Protein AF-A0A0A6P0J0-F1 (afdb_monomer)

Organism: NCBI:txid1003181

Foldseek 3Di:
DFDDPVNVVVCCVPAVVVLVVVLVVLVVVLVVVLVVVVVVLVVVLVVVVVVVVPDDDDDDPDPPPPPDDDDDDDDPDDDPVRVVVVVVVVVVVVVVVVVLVVVVVVLVVVLVVVVPDPPPPPDPPVSVVVSSVVNSCSSVVVSVVVSCCCVPPVSVVSCCVRPVQSVQCSRPVQKDWWFQDADDPVVVVVVVPDPDDFPDKGWGTWIWGDDPPDTDIHTGIFTWDDDPPDIDTPDD

Radius of gyration: 27.04 Å; Cα contacts (8 Å, |Δi|>4): 172; chains: 1; bounding box: 62×40×77 Å

pLDDT: mean 78.57, std 14.89, range [34.97, 96.94]

Structure (mmCIF, N/CA/C/O backbone):
data_AF-A0A0A6P0J0-F1
#
_entry.id   AF-A0A0A6P0J0-F1
#
loop_
_atom_site.group_PDB
_atom_site.id
_atom_site.type_symbol
_atom_site.label_atom_id
_atom_site.label_alt_id
_atom_site.label_comp_id
_atom_site.label_asym_id
_atom_site.label_entity_id
_atom_site.label_seq_id
_atom_site.pdbx_PDB_ins_code
_atom_site.Cartn_x
_atom_site.Cartn_y
_atom_site.Cartn_z
_atom_site.occupancy
_atom_site.B_iso_or_equiv
_atom_site.auth_seq_id
_atom_site.auth_comp_id
_atom_site.auth_asym_id
_atom_site.auth_atom_id
_atom_site.pdbx_PDB_model_num
ATOM 1 N N . MET A 1 1 ? -16.452 10.660 28.343 1.00 54.84 1 MET A N 1
ATOM 2 C CA . MET A 1 1 ? -16.477 12.139 28.442 1.00 54.84 1 MET A CA 1
ATOM 3 C C . MET A 1 1 ? -15.946 12.655 27.116 1.00 54.84 1 MET A C 1
ATOM 5 O O . MET A 1 1 ? -14.943 12.121 26.667 1.00 54.84 1 MET A O 1
ATOM 9 N N . MET A 1 2 ? -16.648 13.558 26.428 1.00 64.19 2 MET A N 1
ATOM 10 C CA . MET A 1 2 ? -16.210 14.020 25.103 1.00 64.19 2 MET A CA 1
ATOM 11 C C . MET A 1 2 ? -14.950 14.877 25.278 1.00 64.19 2 MET A C 1
ATOM 13 O O . MET A 1 2 ? -14.969 15.810 26.080 1.00 64.19 2 MET A O 1
ATOM 17 N N . ARG A 1 3 ? -13.854 14.517 24.599 1.00 81.75 3 ARG A N 1
ATOM 18 C CA . ARG A 1 3 ? -12.592 15.269 24.657 1.00 81.75 3 ARG A CA 1
ATOM 19 C C . ARG A 1 3 ? -12.822 16.689 24.133 1.00 81.75 3 ARG A C 1
ATOM 21 O O . ARG A 1 3 ? -13.577 16.882 23.182 1.00 81.75 3 ARG A O 1
ATOM 28 N N . THR A 1 4 ? -12.187 17.672 24.757 1.00 90.12 4 THR A N 1
ATOM 29 C CA . THR A 1 4 ? -12.306 19.086 24.370 1.00 90.12 4 THR A CA 1
ATOM 30 C C . THR A 1 4 ? -11.447 19.410 23.145 1.00 90.12 4 THR A C 1
ATOM 32 O O . THR A 1 4 ? -10.449 18.739 22.872 1.00 90.12 4 THR A O 1
ATOM 35 N N . ASP A 1 5 ? -11.769 20.495 22.437 1.00 89.56 5 ASP A N 1
ATOM 36 C CA . ASP A 1 5 ? -10.993 20.946 21.270 1.00 89.56 5 ASP A CA 1
ATOM 37 C C . ASP A 1 5 ? -9.519 21.219 21.607 1.00 89.56 5 ASP A C 1
ATOM 39 O O . ASP A 1 5 ? -8.624 20.961 20.801 1.00 89.56 5 ASP A O 1
ATOM 43 N N . ASN A 1 6 ? -9.242 21.711 22.818 1.00 93.31 6 ASN A N 1
ATOM 44 C CA . ASN A 1 6 ? -7.878 21.995 23.254 1.00 93.31 6 ASN A CA 1
ATOM 45 C C . ASN A 1 6 ? -7.078 20.708 23.529 1.00 93.31 6 ASN A C 1
ATOM 47 O O . ASN A 1 6 ? -5.891 20.630 23.200 1.00 93.31 6 ASN A O 1
ATOM 51 N N . GLU A 1 7 ? -7.729 19.677 24.078 1.00 93.56 7 GLU A N 1
ATOM 52 C CA . GLU A 1 7 ? -7.132 18.345 24.233 1.00 93.56 7 GLU A CA 1
ATOM 53 C C . GLU A 1 7 ? -6.841 17.718 22.871 1.00 93.56 7 GLU A C 1
ATOM 55 O O . GLU A 1 7 ? -5.747 17.197 22.662 1.00 93.56 7 GLU A O 1
ATOM 60 N N . PHE A 1 8 ? -7.772 17.829 21.917 1.00 93.88 8 PHE A N 1
ATOM 61 C CA . PHE A 1 8 ? -7.553 17.337 20.559 1.00 93.88 8 PHE A CA 1
ATOM 62 C C . PHE A 1 8 ? -6.413 18.078 19.857 1.00 93.88 8 PHE A C 1
ATOM 64 O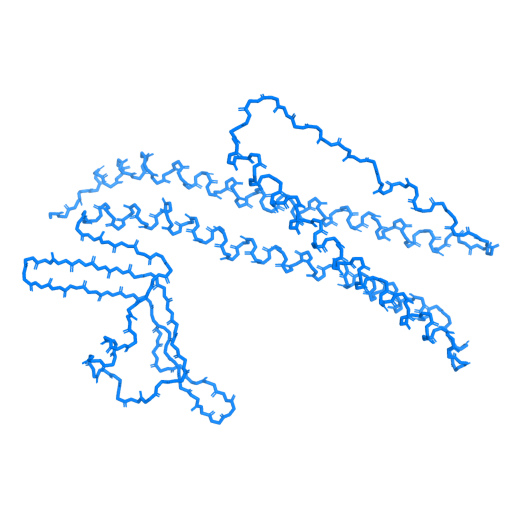 O . PHE A 1 8 ? -5.560 17.442 19.243 1.00 93.88 8 PHE A O 1
ATOM 71 N N . LYS A 1 9 ? -6.335 19.408 19.981 1.00 95.06 9 LYS A N 1
ATOM 72 C CA . LYS A 1 9 ? -5.232 20.199 19.414 1.00 95.06 9 LYS A CA 1
ATOM 73 C C . LYS A 1 9 ? -3.881 19.773 19.988 1.00 95.06 9 LYS A C 1
ATOM 75 O O . LYS A 1 9 ? -2.916 19.612 19.244 1.00 95.06 9 LYS A O 1
ATOM 80 N N . THR A 1 10 ? -3.829 19.558 21.299 1.00 96.06 10 THR A N 1
ATOM 81 C CA . THR A 1 10 ? -2.627 19.068 21.986 1.00 96.06 10 THR A CA 1
ATOM 82 C C . THR A 1 10 ? -2.250 17.671 21.490 1.00 96.06 10 THR A C 1
ATOM 84 O O . THR A 1 10 ? -1.101 17.437 21.123 1.00 96.06 10 THR A O 1
ATOM 87 N N . PHE A 1 11 ? -3.222 16.763 21.386 1.00 95.69 11 PHE A N 1
ATOM 88 C CA . PHE A 1 11 ? -3.025 15.422 20.840 1.00 95.69 11 PHE A CA 1
ATOM 89 C C . PHE A 1 11 ? -2.534 15.446 19.385 1.00 95.69 11 PHE A C 1
ATOM 91 O O . PHE A 1 11 ? -1.598 14.728 19.028 1.00 95.69 11 PHE A O 1
ATOM 98 N N . TYR A 1 12 ? -3.118 16.306 18.551 1.00 95.25 12 TYR A N 1
ATOM 99 C CA . TYR A 1 12 ? -2.719 16.478 17.161 1.00 95.25 12 TYR A CA 1
ATOM 100 C C . TYR A 1 12 ? -1.257 16.919 17.048 1.00 95.25 12 TYR A C 1
ATOM 102 O O . TYR A 1 12 ? -0.483 16.290 16.327 1.00 95.25 12 TYR A O 1
ATOM 110 N N . GLU A 1 13 ? -0.865 17.964 17.778 1.00 96.94 13 GLU A N 1
ATOM 111 C CA . GLU A 1 13 ? 0.498 18.499 17.730 1.00 96.94 13 GLU A CA 1
ATOM 112 C C . GLU A 1 13 ? 1.535 17.515 18.293 1.00 96.94 13 GLU A C 1
ATOM 114 O O . GLU A 1 13 ? 2.620 17.390 17.725 1.00 96.94 13 GLU A O 1
ATOM 119 N N . LEU A 1 14 ? 1.204 16.781 19.363 1.00 95.75 14 LEU A N 1
ATOM 120 C CA . LEU A 1 14 ? 2.148 15.881 20.035 1.00 95.75 14 LEU A CA 1
ATOM 121 C C . LEU A 1 14 ? 2.248 14.485 19.401 1.00 95.75 14 LEU A C 1
ATOM 123 O O . LEU A 1 14 ? 3.339 13.919 19.368 1.00 95.75 14 LEU A O 1
ATOM 127 N N . HIS A 1 15 ? 1.147 13.920 18.894 1.00 93.88 15 HIS A N 1
ATOM 128 C CA . HIS A 1 15 ? 1.102 12.516 18.453 1.00 93.88 15 HIS A CA 1
ATOM 129 C C . HIS A 1 15 ? 0.863 12.345 16.950 1.00 93.88 15 HIS A C 1
ATOM 131 O O . HIS A 1 15 ? 1.507 11.504 16.313 1.00 93.88 15 HIS A O 1
ATOM 137 N N . LEU A 1 16 ? -0.037 13.135 16.357 1.00 96.31 16 LEU A N 1
ATOM 138 C CA . LEU A 1 16 ? -0.403 12.959 14.947 1.00 96.31 16 LEU A CA 1
ATOM 139 C C . LEU A 1 16 ? 0.575 13.659 14.007 1.00 96.31 16 LEU A C 1
ATOM 141 O O . LEU A 1 16 ? 1.046 13.055 13.046 1.00 96.31 16 LEU A O 1
ATOM 145 N N . LYS A 1 17 ? 0.923 14.916 14.282 1.00 96.56 17 LYS A N 1
ATOM 146 C CA . LYS A 1 17 ? 1.765 15.734 13.404 1.00 96.56 17 LYS A CA 1
ATOM 147 C C . LYS A 1 17 ? 3.153 15.128 13.149 1.00 96.56 17 LYS A C 1
ATOM 149 O O . LYS A 1 17 ? 3.532 15.065 11.977 1.00 96.56 17 LYS A O 1
ATOM 1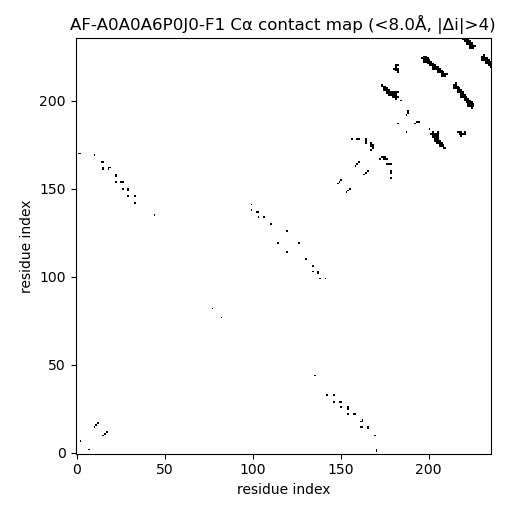54 N N . PRO A 1 18 ? 3.897 14.612 14.149 1.00 96.62 18 PRO A N 1
ATOM 155 C CA . PRO A 1 18 ? 5.178 13.953 13.885 1.00 96.62 18 PRO A CA 1
ATOM 156 C C . PRO A 1 18 ? 5.022 12.715 12.989 1.00 96.62 18 PRO A C 1
ATOM 158 O O . PRO A 1 18 ? 5.793 12.520 12.047 1.00 96.62 18 PRO A O 1
ATOM 161 N N . SER A 1 19 ? 3.979 11.917 13.233 1.00 95.56 19 SER A N 1
ATOM 162 C CA . SER A 1 19 ? 3.651 10.721 12.450 1.00 95.56 19 SER A CA 1
ATOM 163 C C . SER A 1 19 ? 3.273 11.063 11.007 1.00 95.56 19 SER A C 1
ATOM 165 O O . SER A 1 19 ? 3.713 10.388 10.078 1.00 95.56 19 SER A O 1
ATOM 167 N N . LEU A 1 20 ? 2.525 12.150 10.793 1.00 95.56 20 LEU A N 1
ATOM 168 C CA . LEU A 1 20 ? 2.184 12.657 9.462 1.00 95.56 20 LEU A CA 1
ATOM 169 C C . LEU A 1 20 ? 3.427 13.107 8.688 1.00 95.56 20 LEU A C 1
ATOM 171 O O . LEU A 1 20 ? 3.564 12.775 7.513 1.00 95.56 20 LEU A O 1
ATOM 175 N N . VAL A 1 21 ? 4.362 13.803 9.341 1.00 95.62 21 VAL A N 1
ATOM 176 C CA . VAL A 1 21 ? 5.638 14.196 8.719 1.00 95.62 21 VAL A CA 1
ATOM 177 C C . VAL A 1 21 ? 6.463 12.963 8.338 1.00 95.62 21 VAL A C 1
ATOM 179 O O . VAL A 1 21 ? 7.019 12.905 7.238 1.00 95.62 21 VAL A O 1
ATOM 182 N N . ALA A 1 22 ? 6.517 11.951 9.207 1.00 93.19 22 ALA A N 1
ATOM 183 C CA . ALA A 1 22 ? 7.206 10.695 8.917 1.00 93.19 22 ALA A CA 1
ATOM 184 C C . ALA A 1 22 ? 6.568 9.940 7.734 1.00 93.19 22 ALA A C 1
ATOM 186 O O . ALA A 1 22 ? 7.285 9.470 6.848 1.00 93.19 22 ALA A O 1
ATOM 187 N N . LEU A 1 23 ? 5.235 9.875 7.677 1.00 92.88 23 LEU A N 1
ATOM 188 C CA . LEU A 1 23 ? 4.489 9.262 6.574 1.00 92.88 23 LEU A CA 1
ATOM 189 C C . LEU A 1 23 ? 4.687 10.016 5.257 1.00 92.88 23 LEU A C 1
ATOM 191 O O . LEU A 1 23 ? 4.876 9.389 4.216 1.00 92.88 23 LEU A O 1
ATOM 195 N N . GLU A 1 24 ? 4.698 11.347 5.280 1.00 92.62 24 GLU A N 1
ATOM 196 C CA . GLU A 1 24 ? 4.980 12.141 4.084 1.00 92.62 24 GLU A CA 1
ATOM 197 C C . GLU A 1 24 ? 6.414 11.905 3.594 1.00 92.62 24 GLU A C 1
ATOM 199 O O . GLU A 1 24 ? 6.630 11.683 2.403 1.00 92.62 24 GLU A O 1
ATOM 204 N N . LYS A 1 25 ? 7.396 11.828 4.502 1.00 92.81 25 LYS A N 1
ATOM 205 C CA . LYS A 1 25 ? 8.772 11.447 4.149 1.00 92.81 25 LYS A CA 1
ATOM 206 C C . LYS A 1 25 ? 8.837 10.043 3.543 1.00 92.81 25 LYS A C 1
ATOM 208 O O . LYS A 1 25 ? 9.540 9.847 2.553 1.00 92.81 25 LYS A O 1
ATOM 213 N N . GLN A 1 26 ? 8.091 9.080 4.088 1.00 89.62 26 GLN A N 1
ATOM 214 C CA . GLN A 1 26 ? 7.980 7.733 3.522 1.00 89.62 26 GLN A CA 1
ATOM 215 C C . GLN A 1 26 ? 7.401 7.775 2.099 1.00 89.62 26 GLN A C 1
ATOM 217 O O . GLN A 1 26 ? 7.967 7.165 1.191 1.00 89.62 26 GLN A O 1
ATOM 222 N N . ARG A 1 27 ? 6.316 8.527 1.879 1.00 89.75 27 ARG A N 1
ATOM 223 C CA . ARG A 1 27 ? 5.702 8.708 0.556 1.00 89.75 27 ARG A CA 1
ATOM 224 C C . ARG A 1 27 ? 6.695 9.302 -0.443 1.00 89.75 27 ARG A C 1
ATOM 226 O O . ARG A 1 27 ? 6.858 8.766 -1.537 1.00 89.75 27 ARG A O 1
ATOM 233 N N . GLN A 1 28 ? 7.403 10.361 -0.052 1.00 90.12 28 GLN A N 1
ATOM 234 C CA . GLN A 1 28 ? 8.419 11.008 -0.886 1.00 90.12 28 GLN A CA 1
ATOM 235 C C . GLN A 1 28 ? 9.613 10.094 -1.175 1.00 90.12 28 GLN A C 1
ATOM 237 O O . GLN A 1 28 ? 10.140 10.118 -2.285 1.00 90.12 28 GLN A O 1
ATOM 242 N N . ALA A 1 29 ? 10.025 9.253 -0.224 1.00 88.88 29 ALA A N 1
ATOM 243 C CA . ALA A 1 29 ? 11.089 8.276 -0.440 1.00 88.88 29 ALA A CA 1
ATOM 244 C C . ALA A 1 29 ? 10.688 7.219 -1.482 1.00 88.88 29 ALA A C 1
ATOM 246 O O . ALA A 1 29 ? 11.470 6.942 -2.391 1.00 88.88 29 ALA A O 1
ATOM 247 N N . ILE A 1 30 ? 9.458 6.691 -1.403 1.00 85.31 30 ILE A N 1
ATOM 248 C CA . ILE A 1 30 ? 8.912 5.755 -2.403 1.00 85.31 30 ILE A CA 1
ATOM 249 C C . ILE A 1 30 ? 8.872 6.430 -3.781 1.00 85.31 30 ILE A C 1
ATOM 251 O O . ILE A 1 30 ? 9.379 5.875 -4.756 1.00 85.31 30 ILE A O 1
ATOM 255 N N . LEU A 1 31 ? 8.343 7.656 -3.861 1.00 84.31 31 LEU A N 1
ATOM 256 C CA . LEU A 1 31 ? 8.292 8.420 -5.112 1.00 84.31 31 LEU A CA 1
ATOM 257 C C . LEU A 1 31 ? 9.691 8.681 -5.685 1.00 84.31 31 LEU A C 1
ATOM 259 O O . LEU A 1 31 ? 9.911 8.489 -6.876 1.00 84.31 31 LEU A O 1
ATOM 263 N N . THR A 1 32 ? 10.649 9.083 -4.850 1.00 84.38 32 THR A N 1
ATOM 264 C CA . THR A 1 32 ? 12.017 9.404 -5.283 1.00 84.38 32 THR A CA 1
ATOM 265 C C . THR A 1 32 ? 12.754 8.163 -5.775 1.00 84.38 32 THR A C 1
ATOM 267 O O . THR A 1 32 ? 13.374 8.210 -6.835 1.00 84.38 32 THR A O 1
ATOM 270 N N . LYS A 1 33 ? 12.642 7.039 -5.056 1.00 84.56 33 LYS A N 1
ATOM 271 C CA . LYS A 1 33 ? 13.219 5.743 -5.443 1.00 84.56 33 LYS A CA 1
ATOM 272 C C . LYS A 1 33 ? 12.742 5.318 -6.834 1.00 84.56 33 LYS A C 1
ATOM 274 O O . LYS A 1 33 ? 13.564 5.062 -7.711 1.00 84.56 33 LYS A O 1
ATOM 279 N N . HIS A 1 34 ? 11.427 5.313 -7.053 1.00 81.69 34 HIS A N 1
ATOM 280 C CA . HIS A 1 34 ? 10.851 4.932 -8.344 1.00 81.69 34 HIS A CA 1
ATOM 281 C C . HIS A 1 34 ? 11.129 5.969 -9.445 1.00 81.69 34 HIS A C 1
ATOM 283 O O . HIS A 1 34 ? 11.363 5.600 -10.592 1.00 81.69 34 HIS A O 1
ATOM 289 N N . ARG A 1 35 ? 11.208 7.267 -9.116 1.00 77.94 35 ARG A N 1
ATOM 290 C CA . ARG A 1 35 ? 11.607 8.308 -10.079 1.00 77.94 35 ARG A CA 1
ATOM 291 C C . ARG A 1 35 ? 13.042 8.117 -10.570 1.00 77.94 35 ARG A C 1
ATOM 293 O O . ARG A 1 35 ? 13.286 8.234 -11.765 1.00 77.94 35 ARG A O 1
ATOM 300 N N . ILE A 1 36 ? 13.984 7.831 -9.668 1.00 77.19 36 ILE A N 1
ATOM 301 C CA . ILE A 1 36 ? 15.387 7.568 -10.028 1.00 77.19 36 ILE A CA 1
ATOM 302 C C . ILE A 1 36 ? 15.481 6.315 -10.904 1.00 77.19 36 ILE A C 1
ATOM 304 O O . ILE A 1 36 ? 16.134 6.358 -11.943 1.00 77.19 36 ILE A O 1
ATOM 308 N N . SER A 1 37 ? 14.776 5.243 -10.532 1.00 78.62 37 SER A N 1
ATOM 309 C CA . SER A 1 37 ? 14.697 4.011 -11.327 1.00 78.62 37 SER A CA 1
ATOM 310 C C . SER A 1 37 ? 14.225 4.286 -12.762 1.00 78.62 37 SER A C 1
ATOM 312 O O . SER A 1 37 ? 14.908 3.929 -13.722 1.00 78.62 37 SER A O 1
ATOM 314 N N . LEU A 1 38 ? 13.123 5.027 -12.930 1.00 77.44 38 LEU A N 1
ATOM 315 C CA . LEU A 1 38 ? 12.595 5.395 -14.250 1.00 77.44 38 LEU A CA 1
ATOM 316 C C . LEU A 1 38 ? 13.577 6.232 -15.083 1.00 77.44 38 LEU A C 1
ATOM 318 O O . LEU A 1 38 ? 13.691 6.012 -16.287 1.00 77.44 38 LEU A O 1
ATOM 322 N N . ILE A 1 39 ? 14.302 7.169 -14.461 1.00 77.62 39 ILE A N 1
ATOM 323 C CA . ILE A 1 39 ? 15.326 7.969 -15.152 1.00 77.62 39 ILE A CA 1
ATOM 324 C C . ILE A 1 39 ? 16.465 7.071 -15.651 1.00 77.62 39 ILE A C 1
ATOM 326 O O . ILE A 1 39 ? 16.874 7.200 -16.803 1.00 77.62 39 ILE A O 1
ATOM 330 N N . ILE A 1 40 ? 16.946 6.137 -14.823 1.00 79.62 40 ILE A N 1
ATOM 331 C CA . ILE A 1 40 ? 18.007 5.189 -15.198 1.00 79.62 40 ILE A CA 1
ATOM 332 C C . ILE A 1 40 ? 17.563 4.321 -16.381 1.00 79.62 40 ILE A C 1
ATOM 334 O O . ILE A 1 40 ? 18.294 4.214 -17.366 1.00 79.62 40 ILE A O 1
ATOM 338 N N . TYR A 1 41 ? 16.350 3.759 -16.331 1.00 75.69 41 TYR A N 1
ATOM 339 C CA . TYR A 1 41 ? 15.792 2.997 -17.453 1.00 75.69 41 TYR A CA 1
ATOM 340 C C . TYR A 1 41 ? 15.650 3.848 -18.718 1.00 75.69 41 TYR A C 1
ATOM 342 O O . TYR A 1 41 ? 15.985 3.381 -19.804 1.00 75.69 41 TYR A O 1
ATOM 350 N N . GLY A 1 42 ? 15.210 5.102 -18.588 1.00 72.75 42 GLY A N 1
ATOM 351 C CA . GLY A 1 42 ? 15.125 6.039 -19.707 1.00 72.75 42 GLY A CA 1
ATOM 352 C C . GLY A 1 42 ? 16.482 6.281 -20.373 1.00 72.75 42 GLY A C 1
ATOM 353 O O . GLY A 1 42 ? 16.586 6.209 -21.596 1.00 72.75 42 GLY A O 1
ATOM 354 N N . ILE A 1 43 ? 17.538 6.494 -19.582 1.00 78.25 43 ILE A N 1
ATOM 355 C CA . ILE A 1 43 ? 18.906 6.670 -20.093 1.00 78.25 43 ILE A CA 1
ATOM 356 C C . ILE A 1 43 ? 19.397 5.394 -20.787 1.00 78.25 43 ILE A C 1
ATOM 358 O O . ILE A 1 43 ? 19.879 5.467 -21.916 1.00 78.25 43 ILE A O 1
ATOM 362 N N . LEU A 1 44 ? 19.232 4.224 -20.158 1.00 76.00 44 LEU A N 1
ATOM 363 C CA . LEU A 1 44 ? 19.607 2.932 -20.748 1.00 76.00 44 LEU A CA 1
ATOM 364 C C . LEU A 1 44 ? 18.898 2.688 -22.085 1.00 76.00 44 LEU A C 1
ATOM 366 O O . LEU A 1 44 ? 19.523 2.232 -23.041 1.00 76.00 44 LEU A O 1
ATOM 370 N N . MET A 1 45 ? 17.616 3.045 -22.174 1.00 71.62 45 MET A N 1
ATOM 371 C CA . MET A 1 45 ? 16.833 2.945 -23.403 1.00 71.62 45 MET A CA 1
ATOM 372 C C . MET A 1 45 ? 17.369 3.850 -24.511 1.00 71.62 45 MET A C 1
ATOM 374 O O . MET A 1 45 ? 17.517 3.401 -25.646 1.00 71.62 45 MET A O 1
ATOM 378 N N . VAL A 1 46 ? 17.694 5.107 -24.198 1.00 77.06 46 VAL A N 1
ATOM 379 C CA . VAL A 1 46 ? 18.277 6.038 -25.176 1.00 77.06 46 VAL A CA 1
ATOM 380 C C . VAL A 1 46 ? 19.632 5.527 -25.666 1.00 77.06 46 VAL A C 1
ATOM 382 O O . VAL A 1 46 ? 19.872 5.518 -26.871 1.00 77.06 46 VAL A O 1
ATOM 385 N N . VAL A 1 47 ? 20.489 5.038 -24.766 1.00 75.81 47 VAL A N 1
ATOM 386 C CA . VAL A 1 47 ? 21.788 4.446 -25.127 1.00 75.81 47 VAL A CA 1
ATOM 387 C C . VAL A 1 47 ? 21.609 3.220 -26.026 1.00 75.81 47 VAL A C 1
ATOM 389 O O . VAL A 1 47 ? 22.308 3.102 -27.030 1.00 75.81 47 VAL A O 1
ATOM 392 N N . ALA A 1 48 ? 20.652 2.340 -25.720 1.00 68.56 48 ALA A N 1
ATOM 393 C CA . ALA A 1 48 ? 20.354 1.175 -26.550 1.00 68.56 48 ALA A CA 1
ATOM 394 C C . ALA A 1 48 ? 19.886 1.578 -27.958 1.00 68.56 48 ALA A C 1
ATOM 396 O O . ALA A 1 48 ? 20.377 1.032 -28.944 1.00 68.56 48 ALA A O 1
ATOM 397 N N . ILE A 1 49 ? 18.992 2.568 -28.065 1.00 70.38 49 ILE A N 1
ATOM 398 C CA . ILE A 1 49 ? 18.498 3.081 -29.352 1.00 70.38 49 ILE A CA 1
ATOM 399 C C . ILE A 1 49 ? 19.637 3.716 -30.157 1.00 70.38 49 ILE A C 1
ATOM 401 O O . ILE A 1 49 ? 19.800 3.407 -31.335 1.00 70.38 49 ILE A O 1
ATOM 405 N N . LEU A 1 50 ? 20.459 4.565 -29.532 1.00 72.12 50 LEU A N 1
ATOM 406 C CA . LEU A 1 50 ? 21.613 5.188 -30.189 1.00 72.12 50 LEU A CA 1
ATOM 407 C C . LEU A 1 50 ? 22.645 4.147 -30.640 1.00 72.12 50 LEU A C 1
ATOM 409 O O . LEU A 1 50 ? 23.179 4.256 -31.744 1.00 72.12 50 LEU A O 1
ATOM 413 N N . GLY A 1 51 ? 22.884 3.116 -29.826 1.00 67.94 51 GLY A N 1
ATOM 414 C CA . GLY A 1 51 ? 23.726 1.977 -30.185 1.00 67.94 51 GLY A CA 1
ATOM 415 C C . GLY A 1 51 ? 23.183 1.217 -31.394 1.00 67.94 51 GLY A C 1
ATOM 416 O O . GLY A 1 51 ? 23.938 0.925 -32.314 1.00 67.94 51 GLY A O 1
ATOM 417 N N . MET A 1 52 ? 21.871 0.967 -31.450 1.00 63.53 52 MET A N 1
ATOM 418 C CA . MET A 1 52 ? 21.230 0.321 -32.602 1.00 63.53 52 MET A CA 1
ATOM 419 C C . MET A 1 52 ? 21.293 1.174 -33.876 1.00 63.53 52 MET A C 1
ATOM 421 O O . MET A 1 52 ? 21.474 0.630 -34.961 1.00 63.53 52 MET A O 1
ATOM 425 N N . LEU A 1 53 ? 21.171 2.500 -33.758 1.00 65.31 53 LEU A N 1
ATOM 426 C CA . LEU A 1 53 ? 21.243 3.431 -34.891 1.00 65.31 53 LEU A CA 1
ATOM 427 C C . LEU A 1 53 ? 22.665 3.604 -35.450 1.00 65.31 53 LEU A C 1
ATOM 429 O O . LEU A 1 53 ? 22.818 3.980 -36.610 1.00 65.31 53 LEU A O 1
ATOM 433 N N . SER A 1 54 ? 23.699 3.340 -34.648 1.00 66.00 54 SER A N 1
ATOM 434 C CA . SER A 1 54 ? 25.097 3.642 -34.995 1.00 66.00 54 SER A CA 1
ATOM 435 C C . SER A 1 54 ? 25.854 2.493 -35.673 1.00 66.00 54 SER A C 1
ATOM 437 O O . SER A 1 54 ? 27.062 2.610 -35.867 1.00 66.00 54 SER A O 1
ATOM 439 N N . LEU A 1 55 ? 25.200 1.382 -36.033 1.00 49.28 55 LEU A N 1
ATOM 440 C CA . LEU A 1 55 ? 25.898 0.197 -36.552 1.00 49.28 55 LEU A CA 1
ATOM 441 C C . LEU A 1 55 ? 25.768 0.017 -38.076 1.00 49.28 55 LEU A C 1
ATOM 443 O O . LEU A 1 55 ? 24.768 -0.527 -38.546 1.00 49.28 55 LEU A O 1
ATOM 447 N N . PRO A 1 56 ? 26.824 0.319 -38.858 1.00 51.91 56 PRO A N 1
ATOM 448 C CA . PRO A 1 56 ? 27.068 -0.318 -40.143 1.00 51.91 56 PRO A CA 1
ATOM 449 C C . PRO A 1 56 ? 27.971 -1.550 -39.940 1.00 51.91 56 PRO A C 1
ATOM 451 O O . PRO A 1 56 ? 29.184 -1.434 -39.805 1.00 51.91 56 PRO A O 1
ATOM 454 N N . GLY A 1 57 ? 27.363 -2.740 -39.890 1.00 60.12 57 GLY A N 1
ATOM 455 C CA . GLY A 1 57 ? 28.029 -4.051 -39.953 1.00 60.12 57 GLY A CA 1
ATOM 456 C C . GLY A 1 57 ? 29.254 -4.302 -39.048 1.00 60.12 57 GLY A C 1
ATOM 457 O O . GLY A 1 57 ? 30.348 -4.395 -39.595 1.00 60.12 57 GLY A O 1
ATOM 458 N N . LYS A 1 58 ? 29.096 -4.497 -37.718 1.00 51.75 58 LYS A N 1
ATOM 459 C CA . LYS A 1 58 ? 29.968 -5.352 -36.851 1.00 51.75 58 LYS A CA 1
ATOM 460 C C . LYS A 1 58 ? 29.593 -5.394 -35.347 1.00 51.75 58 LYS A C 1
ATOM 462 O O . LYS A 1 58 ? 29.038 -4.443 -34.816 1.00 51.75 58 LYS A O 1
ATOM 467 N N . ASP A 1 59 ? 29.955 -6.533 -34.738 1.00 49.34 59 ASP A N 1
ATOM 468 C CA . ASP A 1 59 ? 30.154 -7.002 -33.341 1.00 49.34 59 ASP A CA 1
ATOM 469 C C . ASP A 1 59 ? 29.689 -6.194 -32.096 1.00 49.34 59 ASP A C 1
ATOM 471 O O . ASP A 1 59 ? 30.115 -5.076 -31.825 1.00 49.34 59 ASP A O 1
ATOM 475 N N . ILE A 1 60 ? 28.901 -6.874 -31.242 1.00 50.06 60 ILE A N 1
ATOM 476 C CA . ILE A 1 60 ? 28.069 -6.364 -30.119 1.00 50.06 60 ILE A CA 1
ATOM 477 C C . ILE A 1 60 ? 28.771 -6.431 -28.728 1.00 50.06 60 ILE A C 1
ATOM 479 O O . ILE A 1 60 ? 28.144 -6.357 -27.676 1.00 50.06 60 ILE A O 1
ATOM 483 N N . SER A 1 61 ? 30.098 -6.558 -28.655 1.00 50.03 61 SER A N 1
ATOM 484 C CA . SER A 1 61 ? 30.776 -6.960 -27.401 1.00 50.03 61 SER A CA 1
ATOM 485 C C . SER A 1 61 ? 30.851 -5.911 -26.266 1.00 50.03 61 SER A C 1
ATOM 487 O O . SER A 1 61 ? 31.259 -6.265 -25.163 1.00 50.03 61 SER A O 1
ATOM 489 N N . ILE A 1 62 ? 30.507 -4.634 -26.475 1.00 49.47 62 ILE A N 1
ATOM 490 C CA . ILE A 1 62 ? 30.946 -3.552 -25.558 1.00 49.47 62 ILE A CA 1
ATOM 491 C C . ILE A 1 62 ? 29.895 -3.140 -24.501 1.00 49.47 62 ILE A C 1
ATOM 493 O O . ILE A 1 62 ? 30.240 -2.529 -23.493 1.00 49.47 62 ILE A O 1
ATOM 497 N N . VAL A 1 63 ? 28.622 -3.526 -24.634 1.00 51.50 63 VAL A N 1
ATOM 498 C CA . VAL A 1 63 ? 27.550 -3.018 -23.741 1.00 51.50 63 VAL A CA 1
ATOM 499 C C . VAL A 1 63 ? 27.461 -3.757 -22.387 1.00 51.50 63 VAL A C 1
ATOM 501 O O . VAL A 1 63 ? 26.896 -3.233 -21.430 1.00 51.50 63 VAL A O 1
ATOM 504 N N . LEU A 1 64 ? 28.070 -4.939 -22.245 1.00 47.09 64 LEU A N 1
ATOM 505 C CA . LEU A 1 64 ? 27.930 -5.793 -21.049 1.00 47.09 64 LEU A CA 1
ATOM 506 C C . LEU A 1 64 ? 28.798 -5.392 -19.840 1.00 47.09 64 LEU A C 1
ATOM 508 O O . LEU A 1 64 ? 28.507 -5.812 -18.722 1.00 47.09 64 LEU A O 1
ATOM 512 N N . THR A 1 65 ? 29.827 -4.561 -20.016 1.00 42.16 65 THR A N 1
ATOM 513 C CA . THR A 1 65 ? 30.843 -4.339 -18.966 1.00 42.16 65 THR A CA 1
ATOM 514 C C . THR A 1 65 ? 30.462 -3.264 -17.936 1.00 42.16 65 THR A C 1
ATOM 516 O O . THR A 1 65 ? 31.043 -3.216 -16.857 1.00 42.16 65 THR A O 1
ATOM 519 N N . PHE A 1 66 ? 29.454 -2.424 -18.197 1.00 42.78 66 PHE A N 1
ATOM 520 C CA . PHE A 1 66 ? 29.131 -1.283 -17.319 1.00 42.78 66 PHE A CA 1
ATOM 521 C C . PHE A 1 66 ? 28.088 -1.555 -16.219 1.00 42.78 66 PHE A C 1
ATOM 523 O O . PHE A 1 66 ? 27.836 -0.680 -15.395 1.00 42.78 66 PHE A O 1
ATOM 530 N N . LEU A 1 67 ? 27.492 -2.750 -16.160 1.00 43.88 67 LEU A N 1
ATOM 531 C CA . LEU A 1 67 ? 26.310 -3.018 -15.320 1.00 43.88 67 LEU A CA 1
ATOM 532 C C . LEU A 1 67 ? 26.582 -3.716 -13.971 1.00 43.88 67 LEU A C 1
ATOM 534 O O . LEU A 1 67 ? 25.626 -4.011 -13.261 1.00 43.88 67 LEU A O 1
ATOM 538 N N . PHE A 1 68 ? 27.842 -3.959 -13.583 1.00 38.66 68 PHE A N 1
ATOM 539 C CA . PHE A 1 68 ? 28.160 -4.844 -12.443 1.00 38.66 68 PHE A CA 1
ATOM 540 C C . PHE A 1 68 ? 29.079 -4.295 -11.336 1.00 38.66 68 PHE A C 1
ATOM 542 O O . PHE A 1 68 ? 29.565 -5.077 -10.526 1.00 38.66 68 PHE A O 1
ATOM 549 N N . LEU A 1 69 ? 29.292 -2.981 -11.214 1.00 37.66 69 LEU A N 1
ATOM 550 C CA . LEU A 1 69 ? 30.113 -2.433 -10.120 1.00 37.66 69 LEU A CA 1
ATOM 551 C C . LEU A 1 69 ? 29.380 -1.355 -9.319 1.00 37.66 69 LEU A C 1
ATOM 553 O O . LEU A 1 69 ? 29.440 -0.170 -9.628 1.00 37.66 69 LEU A O 1
ATOM 557 N N . SER A 1 70 ? 28.694 -1.773 -8.258 1.00 34.97 70 SER A N 1
ATOM 558 C CA . SER A 1 70 ? 28.442 -0.918 -7.090 1.00 34.97 70 SER A CA 1
ATOM 559 C C . SER A 1 70 ? 28.216 -1.787 -5.851 1.00 34.97 70 SER A C 1
ATOM 561 O O . SER A 1 70 ? 27.088 -2.096 -5.472 1.00 34.97 70 SER A O 1
ATOM 563 N N . ASP A 1 71 ? 29.322 -2.194 -5.227 1.00 43.44 71 ASP A N 1
ATOM 564 C CA . ASP A 1 71 ? 29.319 -2.754 -3.877 1.00 43.44 71 ASP A CA 1
ATOM 565 C C . ASP A 1 71 ? 29.161 -1.633 -2.839 1.00 43.44 71 ASP A C 1
ATOM 567 O O . ASP A 1 71 ? 29.819 -0.595 -2.907 1.00 43.44 71 ASP A O 1
ATOM 571 N N . VAL A 1 72 ? 28.269 -1.853 -1.869 1.00 46.94 72 VAL A N 1
ATOM 5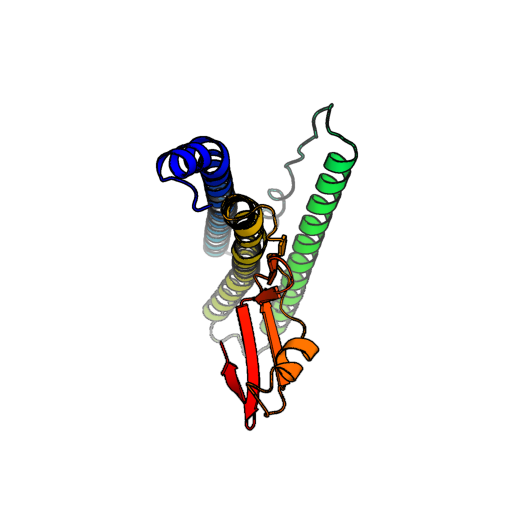72 C CA . VAL A 1 72 ? 28.064 -0.996 -0.690 1.00 46.94 72 VAL A CA 1
ATOM 573 C C . VAL A 1 72 ? 28.260 -1.859 0.554 1.00 46.94 72 VAL A C 1
ATOM 575 O O . VAL A 1 72 ? 27.441 -2.744 0.836 1.00 46.94 72 VAL A O 1
ATOM 578 N N . GLU A 1 73 ? 29.336 -1.588 1.292 1.00 45.28 73 GLU A N 1
ATOM 579 C CA . GLU A 1 73 ? 29.642 -2.207 2.586 1.00 45.28 73 GLU A CA 1
ATOM 580 C C . GLU A 1 73 ? 28.779 -1.605 3.718 1.00 45.28 73 GLU A C 1
ATOM 582 O O . GLU A 1 73 ? 28.584 -0.388 3.769 1.00 45.28 73 GLU A O 1
ATOM 587 N N . PRO A 1 74 ? 28.237 -2.424 4.640 1.00 51.00 74 PRO A N 1
ATOM 588 C CA . PRO A 1 74 ? 27.467 -1.938 5.785 1.00 51.00 74 PRO A CA 1
ATOM 589 C C . PRO A 1 74 ? 28.361 -1.502 6.963 1.00 51.00 74 PRO A C 1
ATOM 591 O O . PRO A 1 74 ? 29.348 -2.159 7.288 1.00 51.00 74 PRO A O 1
ATOM 594 N N . SER A 1 75 ? 27.978 -0.416 7.649 1.00 49.59 75 SER A N 1
ATOM 595 C CA . SER A 1 75 ? 28.716 0.146 8.792 1.00 49.59 75 SER A CA 1
ATOM 596 C C . SER A 1 75 ? 28.556 -0.666 10.094 1.00 49.59 75 SER A C 1
ATOM 598 O O . SER A 1 75 ? 27.502 -1.272 10.313 1.00 49.59 75 SER A O 1
ATOM 600 N N . PRO A 1 76 ? 29.523 -0.613 11.032 1.00 54.44 76 PRO A N 1
ATOM 601 C CA . PRO A 1 76 ? 29.424 -1.304 12.320 1.00 54.44 76 PRO A CA 1
ATOM 602 C C . PRO A 1 76 ? 28.408 -0.622 13.256 1.00 54.44 76 PRO A C 1
ATOM 604 O O . PRO A 1 76 ? 28.414 0.600 13.378 1.00 54.44 76 PRO A O 1
ATOM 607 N N . GLY A 1 77 ? 27.558 -1.402 13.940 1.00 65.25 77 GLY A N 1
ATOM 608 C CA . GLY A 1 77 ? 26.632 -0.908 14.983 1.00 65.25 77 GLY A CA 1
ATOM 609 C C . GLY A 1 77 ? 25.151 -1.281 14.813 1.00 65.25 77 GLY A C 1
ATOM 610 O O . GLY A 1 77 ? 24.324 -0.911 15.643 1.00 65.25 77 GLY A O 1
ATOM 611 N N . VAL A 1 78 ? 24.791 -2.011 13.757 1.00 65.88 78 VAL A N 1
ATOM 612 C CA . VAL A 1 78 ? 23.401 -2.407 13.473 1.00 65.88 78 VAL A CA 1
ATOM 613 C C . VAL A 1 78 ? 22.990 -3.649 14.274 1.00 65.88 78 VAL A C 1
ATOM 615 O O . VAL A 1 78 ? 23.741 -4.618 14.362 1.00 65.88 78 VAL A O 1
ATOM 618 N N . SER A 1 79 ? 21.785 -3.637 14.855 1.00 76.88 79 SER A N 1
ATOM 619 C CA . SER A 1 79 ? 21.249 -4.774 15.615 1.00 76.88 79 SER A CA 1
ATOM 620 C C . SER A 1 79 ? 21.067 -6.014 14.730 1.00 76.88 79 SER A C 1
ATOM 622 O O . SER A 1 79 ? 20.791 -5.903 13.536 1.00 76.88 79 SER A O 1
ATOM 624 N N . PHE A 1 80 ? 21.169 -7.214 15.311 1.00 69.19 80 PHE A N 1
ATOM 625 C CA . PHE A 1 80 ? 21.023 -8.480 14.574 1.00 69.19 80 PHE A CA 1
ATOM 626 C C . PHE A 1 80 ? 19.714 -8.555 13.767 1.00 69.19 80 PHE A C 1
ATOM 628 O O . PHE A 1 80 ? 19.712 -8.995 12.620 1.00 69.19 80 PHE A O 1
ATOM 635 N N . LEU A 1 81 ? 18.611 -8.043 14.326 1.00 64.94 81 LEU A N 1
ATOM 636 C CA . LEU A 1 81 ? 17.317 -7.966 13.642 1.00 64.94 81 LEU A CA 1
ATOM 637 C C . LEU A 1 81 ? 17.361 -7.038 12.414 1.00 64.94 81 LEU A C 1
ATOM 639 O O . LEU A 1 81 ? 16.778 -7.361 11.381 1.00 64.94 81 LEU A O 1
ATOM 643 N N . ALA A 1 82 ? 18.077 -5.913 12.500 1.00 60.66 82 ALA A N 1
ATOM 644 C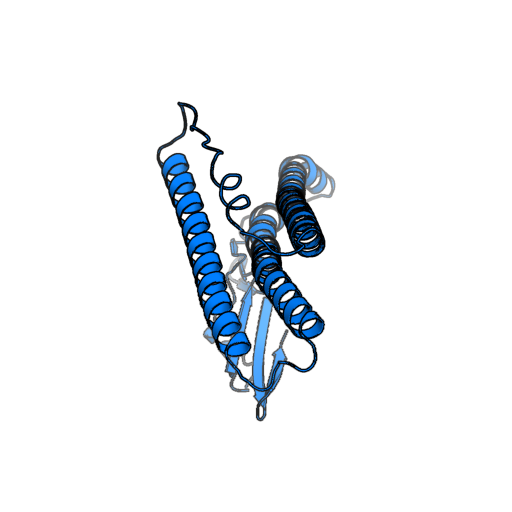 CA . ALA A 1 82 ? 18.256 -4.990 11.382 1.00 60.66 82 ALA A CA 1
ATOM 645 C C . ALA A 1 82 ? 19.137 -5.597 10.280 1.00 60.66 82 ALA A C 1
ATOM 647 O O . ALA A 1 82 ? 18.819 -5.455 9.101 1.00 60.66 82 ALA A O 1
ATOM 648 N N . ILE A 1 83 ? 20.189 -6.333 10.652 1.00 63.62 83 ILE A N 1
ATOM 649 C CA . ILE A 1 83 ? 21.035 -7.077 9.705 1.00 63.62 83 ILE A CA 1
ATOM 650 C C . ILE A 1 83 ? 20.213 -8.166 9.005 1.00 63.62 83 ILE A C 1
ATOM 652 O O . ILE A 1 83 ? 20.252 -8.277 7.782 1.00 63.62 83 ILE A O 1
ATOM 656 N N . PHE A 1 84 ? 19.410 -8.927 9.753 1.00 60.84 84 PHE A N 1
ATOM 657 C CA . PHE A 1 84 ? 18.532 -9.956 9.196 1.00 60.84 84 PHE A CA 1
ATOM 658 C C . PHE A 1 84 ? 17.485 -9.372 8.237 1.00 60.84 84 PHE A C 1
ATOM 660 O O . PHE A 1 84 ? 17.329 -9.870 7.122 1.00 60.84 84 PHE A O 1
ATOM 667 N N . MET A 1 85 ? 16.813 -8.279 8.619 1.00 62.56 85 MET A N 1
ATOM 668 C CA . MET A 1 85 ? 15.874 -7.575 7.736 1.00 62.56 85 MET A CA 1
ATOM 669 C C . MET A 1 85 ? 16.572 -7.039 6.482 1.00 62.56 85 MET A C 1
ATOM 671 O O . MET A 1 85 ? 16.033 -7.158 5.385 1.00 62.56 85 MET A O 1
ATOM 675 N N . PHE A 1 86 ? 17.788 -6.506 6.611 1.00 61.72 86 PHE A N 1
ATOM 676 C CA . PHE A 1 86 ? 18.580 -6.023 5.481 1.00 61.72 86 PHE A CA 1
ATOM 677 C C . PHE A 1 86 ? 18.960 -7.152 4.510 1.00 61.72 86 PHE A C 1
ATOM 679 O O . PHE A 1 86 ? 18.816 -6.996 3.296 1.00 61.72 86 PHE A O 1
ATOM 686 N N . ILE A 1 87 ? 19.370 -8.313 5.031 1.00 58.81 87 ILE A N 1
ATOM 687 C CA . ILE A 1 87 ? 19.653 -9.516 4.234 1.00 58.81 87 ILE A CA 1
ATOM 688 C C . ILE A 1 87 ? 18.382 -10.009 3.535 1.00 58.81 87 ILE A C 1
ATOM 690 O O . ILE A 1 87 ? 18.415 -10.279 2.337 1.00 58.81 87 ILE A O 1
ATOM 694 N N . LEU A 1 88 ? 17.251 -10.070 4.244 1.00 60.25 88 LEU A N 1
ATOM 695 C CA . LEU A 1 88 ? 15.968 -10.499 3.684 1.00 60.25 88 LEU A CA 1
ATOM 696 C C . 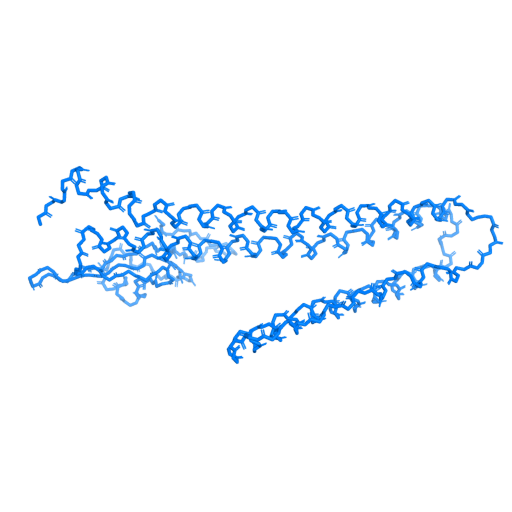LEU A 1 88 ? 15.489 -9.556 2.570 1.00 60.25 88 LEU A C 1
ATOM 698 O O . LEU A 1 88 ? 15.032 -10.008 1.520 1.00 60.25 88 LEU A O 1
ATOM 702 N N . MET A 1 89 ? 15.640 -8.243 2.760 1.00 65.56 89 MET A N 1
ATOM 703 C CA . MET A 1 89 ? 15.315 -7.246 1.740 1.00 65.56 89 MET A CA 1
ATOM 704 C C . MET A 1 89 ? 16.225 -7.364 0.514 1.00 65.56 89 MET A C 1
ATOM 706 O O . MET A 1 89 ? 15.724 -7.325 -0.611 1.00 65.56 89 MET A O 1
ATOM 710 N N . LYS A 1 90 ? 17.537 -7.570 0.706 1.00 65.50 90 LYS A N 1
ATOM 711 C CA . LYS A 1 90 ? 18.469 -7.849 -0.399 1.00 65.50 90 LYS A CA 1
ATOM 712 C C . LYS A 1 90 ? 18.108 -9.145 -1.123 1.00 65.50 90 LYS A C 1
ATOM 714 O O . LYS A 1 90 ? 18.087 -9.154 -2.347 1.00 65.50 90 LYS A O 1
ATOM 719 N N . TYR A 1 91 ? 17.750 -10.203 -0.399 1.00 62.50 91 TYR A N 1
ATOM 720 C CA . TYR A 1 91 ? 17.333 -11.479 -0.981 1.00 62.50 91 TYR A CA 1
ATOM 721 C C . TYR A 1 91 ? 16.079 -11.329 -1.849 1.00 62.50 91 TYR A C 1
ATOM 723 O O . TYR A 1 91 ? 16.071 -11.761 -2.997 1.00 62.50 91 TYR A O 1
ATOM 731 N N . LEU A 1 92 ? 15.045 -10.637 -1.360 1.00 66.12 92 LEU A N 1
ATOM 732 C CA . LEU A 1 92 ? 13.842 -10.354 -2.151 1.00 66.12 92 LEU A CA 1
ATOM 733 C C . LEU A 1 92 ? 14.152 -9.506 -3.392 1.00 66.12 92 LEU A C 1
ATOM 735 O O . LEU A 1 92 ? 13.578 -9.737 -4.456 1.00 66.12 92 LEU A O 1
ATOM 739 N N . HIS A 1 93 ? 15.072 -8.546 -3.277 1.00 67.94 93 HIS A N 1
ATOM 740 C CA . HIS A 1 93 ? 15.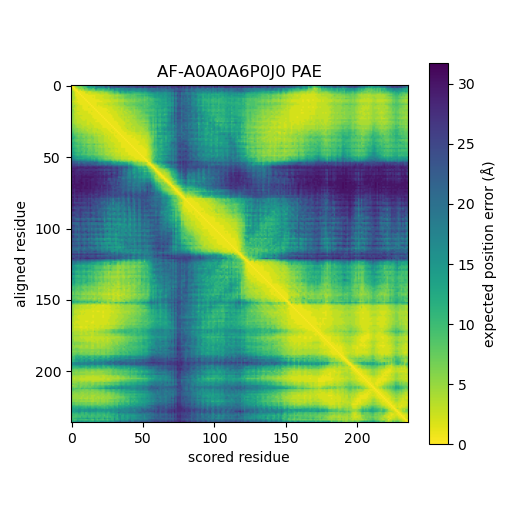538 -7.758 -4.416 1.00 67.94 93 HIS A CA 1
ATOM 741 C C . HIS A 1 93 ? 16.272 -8.631 -5.448 1.00 67.94 93 HIS A C 1
ATOM 743 O O . HIS A 1 93 ? 15.996 -8.533 -6.640 1.00 67.94 93 HIS A O 1
ATOM 749 N N . ILE A 1 94 ? 17.137 -9.545 -4.997 1.00 62.22 94 ILE A N 1
ATOM 750 C CA . ILE A 1 94 ? 17.840 -10.516 -5.847 1.00 62.22 94 ILE A CA 1
ATOM 751 C C . ILE A 1 94 ? 16.845 -11.450 -6.543 1.00 62.22 94 ILE A C 1
ATOM 753 O O . ILE A 1 94 ? 16.950 -11.659 -7.745 1.00 62.22 94 ILE A O 1
ATOM 757 N N . VAL A 1 95 ? 15.835 -11.962 -5.837 1.00 65.81 95 VAL A N 1
ATOM 758 C CA . VAL A 1 95 ? 14.793 -12.814 -6.434 1.00 65.81 95 VAL A CA 1
ATOM 759 C C . VAL A 1 95 ? 14.013 -12.058 -7.514 1.00 65.81 95 VAL A C 1
ATOM 761 O O . VAL A 1 95 ? 13.794 -12.601 -8.596 1.00 65.81 95 VAL A O 1
ATOM 764 N N . LYS A 1 96 ? 13.649 -10.788 -7.278 1.00 71.50 96 LYS A N 1
ATOM 765 C CA . LYS A 1 96 ? 13.018 -9.935 -8.304 1.00 71.50 96 LYS A CA 1
ATOM 766 C C . LYS A 1 96 ? 13.918 -9.760 -9.531 1.00 71.50 96 LYS A C 1
ATOM 768 O O . LYS A 1 96 ? 13.428 -9.850 -10.656 1.00 71.50 96 LYS A O 1
ATOM 773 N N . ILE A 1 97 ? 15.220 -9.557 -9.321 1.00 69.69 97 ILE A N 1
ATOM 774 C CA . ILE A 1 97 ? 16.211 -9.466 -10.401 1.00 69.69 97 ILE A CA 1
ATOM 775 C C . ILE A 1 97 ? 16.276 -10.783 -11.182 1.00 69.69 97 ILE A C 1
ATOM 777 O O . ILE A 1 97 ? 16.182 -10.756 -12.403 1.00 69.69 97 ILE A O 1
ATOM 781 N N . ILE A 1 98 ? 16.359 -11.935 -10.509 1.00 67.00 98 ILE A N 1
ATOM 782 C CA . ILE A 1 98 ? 16.411 -13.257 -11.155 1.00 67.00 98 ILE A CA 1
ATOM 783 C C . ILE A 1 98 ? 15.157 -13.504 -11.996 1.00 67.00 98 ILE A C 1
ATOM 785 O O . ILE A 1 98 ? 15.265 -13.946 -13.138 1.00 67.00 98 ILE A O 1
ATOM 789 N N . ILE A 1 99 ? 13.973 -13.183 -11.468 1.00 73.69 99 ILE A N 1
ATOM 790 C CA . ILE A 1 99 ? 12.713 -13.314 -12.207 1.00 73.69 99 ILE A CA 1
ATOM 791 C C . ILE A 1 99 ? 12.740 -12.414 -13.449 1.00 73.69 99 ILE A C 1
ATOM 793 O O . ILE A 1 99 ? 12.467 -12.892 -14.547 1.00 73.69 99 ILE A O 1
ATOM 797 N N . SER A 1 100 ? 13.144 -11.149 -13.312 1.00 74.75 100 SER A N 1
ATOM 798 C CA . SER A 1 100 ? 13.272 -10.217 -14.442 1.00 74.75 100 SER A CA 1
ATOM 799 C C . SER A 1 100 ? 14.265 -10.711 -15.508 1.00 74.75 100 SER A C 1
ATOM 801 O O . SER A 1 100 ? 13.954 -10.718 -16.703 1.00 74.75 100 SER A O 1
ATOM 803 N N . ILE A 1 101 ? 15.429 -11.218 -15.086 1.00 74.12 101 ILE A N 1
ATOM 804 C CA . ILE A 1 101 ? 16.429 -11.824 -15.974 1.00 74.12 101 ILE A CA 1
ATOM 805 C C . ILE A 1 101 ? 15.840 -13.050 -16.678 1.00 74.12 101 ILE A C 1
ATOM 807 O O . ILE A 1 101 ? 15.994 -13.184 -17.887 1.00 74.12 101 ILE A O 1
ATOM 811 N N . SER A 1 102 ? 15.116 -13.916 -15.964 1.00 72.12 102 SER A N 1
ATOM 812 C CA . SER A 1 102 ? 14.501 -15.111 -16.554 1.00 72.12 102 SER A CA 1
ATOM 813 C C . SER A 1 102 ? 13.463 -14.765 -17.627 1.00 72.12 102 SER A C 1
ATOM 815 O O . SER A 1 102 ? 13.473 -15.369 -18.701 1.00 72.12 102 SER A O 1
ATOM 817 N N . TYR A 1 103 ? 12.637 -13.736 -17.394 1.00 74.44 103 TYR A N 1
ATOM 818 C CA . TYR A 1 103 ? 11.705 -13.212 -18.395 1.00 74.44 103 TYR A CA 1
ATOM 819 C C . TYR A 1 103 ? 12.446 -12.623 -19.594 1.00 74.44 103 TYR A C 1
ATOM 821 O O . TYR A 1 103 ? 12.056 -12.867 -20.733 1.00 74.44 103 TYR A O 1
ATOM 829 N N . SER A 1 104 ? 13.544 -11.907 -19.351 1.00 74.25 104 SER A N 1
ATOM 830 C CA . SER A 1 104 ? 14.381 -11.335 -20.409 1.00 74.25 104 SER A CA 1
ATOM 831 C C . SER A 1 104 ? 15.037 -12.423 -21.273 1.00 74.25 104 SER A C 1
ATOM 833 O O . SER A 1 104 ? 15.051 -12.306 -22.495 1.00 74.25 104 SER A O 1
ATOM 835 N N . ILE A 1 105 ? 15.510 -13.522 -20.672 1.00 76.12 105 ILE A N 1
ATOM 836 C CA . ILE A 1 105 ? 16.074 -14.679 -21.389 1.00 76.12 105 ILE A CA 1
ATOM 837 C C . ILE A 1 105 ? 15.001 -15.371 -22.239 1.00 76.12 105 ILE A C 1
ATOM 839 O O . ILE A 1 105 ? 15.221 -15.601 -23.427 1.00 76.12 105 ILE A O 1
ATOM 843 N N . LEU A 1 106 ? 13.829 -15.663 -21.664 1.00 71.94 106 LEU A N 1
ATOM 844 C CA . LEU A 1 106 ? 12.692 -16.240 -22.396 1.00 71.94 106 LEU A CA 1
ATOM 845 C C . LEU A 1 106 ? 12.277 -15.364 -23.581 1.00 71.94 106 LEU A C 1
ATOM 847 O O . LEU A 1 106 ? 12.007 -15.870 -24.670 1.00 71.94 106 LEU A O 1
ATOM 851 N N . MET A 1 107 ? 12.290 -14.048 -23.382 1.00 73.50 107 MET A N 1
ATOM 852 C CA . MET A 1 107 ? 12.027 -13.074 -24.429 1.00 73.50 107 MET A CA 1
ATOM 853 C C . MET A 1 107 ? 13.066 -13.125 -25.550 1.00 73.50 107 MET A C 1
ATOM 855 O O . MET A 1 107 ? 12.688 -13.186 -26.717 1.00 73.50 107 MET A O 1
ATOM 859 N N . ILE A 1 108 ? 14.361 -13.154 -25.224 1.00 74.00 108 ILE A N 1
ATOM 860 C CA . ILE A 1 108 ? 15.435 -13.274 -26.223 1.00 74.00 108 ILE A CA 1
ATOM 861 C C . ILE A 1 108 ? 15.267 -14.561 -27.040 1.00 74.00 108 ILE A C 1
ATOM 863 O O . ILE A 1 108 ? 15.361 -14.520 -28.264 1.00 74.00 108 ILE A O 1
ATOM 867 N N . VAL A 1 109 ? 14.948 -15.686 -26.394 1.00 70.19 109 VAL A N 1
ATOM 868 C CA . VAL A 1 109 ? 14.690 -16.963 -27.081 1.00 70.19 109 VAL A CA 1
ATOM 869 C C . VAL A 1 109 ? 13.497 -16.854 -28.035 1.00 70.19 109 VAL A C 1
ATOM 871 O O . VAL A 1 109 ? 13.597 -17.280 -29.185 1.00 70.19 109 VAL A O 1
ATOM 874 N N . ALA A 1 110 ? 12.394 -16.237 -27.602 1.00 70.38 110 ALA A N 1
ATOM 875 C CA . ALA A 1 110 ? 11.224 -16.014 -28.451 1.00 70.38 110 ALA A CA 1
ATOM 876 C C . ALA A 1 110 ? 11.550 -15.119 -29.659 1.00 70.38 110 ALA A C 1
ATOM 878 O O . ALA A 1 110 ? 11.112 -15.391 -30.774 1.00 70.38 110 ALA A O 1
ATOM 879 N N . ILE A 1 111 ? 12.369 -14.086 -29.458 1.00 71.06 111 ILE A N 1
ATOM 880 C CA . ILE A 1 111 ? 12.819 -13.174 -30.513 1.00 71.06 111 ILE A CA 1
ATOM 881 C C . ILE A 1 111 ? 13.705 -13.898 -31.529 1.00 71.06 111 ILE A C 1
ATOM 883 O O . ILE A 1 111 ? 13.485 -13.763 -32.730 1.00 71.06 111 ILE A O 1
ATOM 887 N N . LEU A 1 112 ? 14.679 -14.689 -31.070 1.00 71.62 112 LEU A N 1
ATOM 888 C CA . LEU A 1 112 ? 15.545 -15.484 -31.944 1.00 71.62 112 LEU A CA 1
ATOM 889 C C . LEU A 1 112 ? 14.736 -16.496 -32.762 1.00 71.62 112 LEU A C 1
ATOM 891 O O . LEU A 1 112 ? 14.990 -16.672 -33.953 1.00 71.62 112 LEU A O 1
ATOM 895 N N . TRP A 1 113 ? 13.722 -17.111 -32.148 1.00 73.06 113 TRP A N 1
ATOM 896 C CA . TRP A 1 113 ? 12.801 -18.009 -32.837 1.00 73.06 113 TRP A CA 1
ATOM 897 C C . TRP A 1 113 ? 11.987 -17.283 -33.918 1.00 73.06 113 TRP A C 1
ATOM 899 O O . TRP A 1 113 ? 11.909 -17.766 -35.047 1.00 73.06 113 TRP A O 1
ATOM 909 N N . ILE A 1 114 ? 11.460 -16.090 -33.615 1.00 69.88 114 ILE A N 1
ATOM 910 C CA . ILE A 1 114 ? 10.742 -15.244 -34.582 1.00 69.88 114 ILE A CA 1
ATOM 911 C C . ILE A 1 114 ? 11.669 -14.844 -35.735 1.00 69.88 114 ILE A C 1
ATOM 913 O O . ILE A 1 114 ? 11.293 -14.998 -36.890 1.00 69.88 114 ILE A O 1
ATOM 917 N N . LEU A 1 115 ? 12.895 -14.395 -35.451 1.00 66.94 115 LEU A N 1
ATOM 918 C CA . LEU A 1 115 ? 13.879 -14.007 -36.470 1.00 66.94 115 LEU A CA 1
ATOM 919 C C . LEU A 1 115 ? 14.306 -15.171 -37.378 1.00 66.94 115 LEU A C 1
ATOM 921 O O . LEU A 1 115 ? 14.690 -14.939 -38.524 1.00 66.94 115 LEU A O 1
ATOM 925 N N . SER A 1 116 ? 14.210 -16.412 -36.896 1.00 70.62 116 SER A N 1
ATOM 926 C CA . SER A 1 116 ? 14.474 -17.615 -37.689 1.00 70.62 116 SER A CA 1
ATOM 927 C C . SER A 1 116 ? 13.358 -17.936 -38.697 1.00 70.62 116 SER A C 1
ATOM 929 O O . SER A 1 116 ? 13.536 -18.840 -39.518 1.00 70.62 116 SER A O 1
ATOM 931 N N . LEU A 1 117 ? 12.214 -17.235 -38.661 1.00 73.56 117 LEU A N 1
ATOM 932 C CA . LEU A 1 117 ? 11.106 -17.468 -39.587 1.00 73.56 117 LEU A CA 1
ATOM 933 C C . LEU A 1 117 ? 11.431 -16.905 -40.991 1.00 73.56 117 LEU A C 1
ATOM 935 O O . LEU A 1 117 ? 11.633 -15.697 -41.143 1.00 73.56 117 LEU A O 1
ATOM 939 N N . PRO A 1 118 ? 11.421 -17.739 -42.053 1.00 66.12 118 PRO A N 1
ATOM 940 C CA . PRO A 1 118 ? 11.829 -17.331 -43.404 1.00 66.12 118 PRO A CA 1
ATOM 941 C C . PRO A 1 118 ? 10.973 -16.214 -44.028 1.00 66.12 118 PRO A C 1
ATOM 943 O O . PRO A 1 118 ? 11.413 -15.539 -44.960 1.00 66.12 118 PRO A O 1
ATOM 946 N N . SER A 1 119 ? 9.750 -16.020 -43.530 1.00 65.56 119 SER A N 1
ATOM 947 C CA . SER A 1 119 ? 8.733 -15.097 -44.046 1.00 65.56 119 SER A CA 1
ATOM 948 C C . SER A 1 119 ? 8.936 -13.624 -43.649 1.00 65.56 119 SER A C 1
ATOM 950 O O . SER A 1 119 ? 8.270 -12.755 -44.207 1.00 65.56 119 SER A O 1
ATOM 952 N N . LEU A 1 120 ? 9.866 -13.306 -42.736 1.00 56.81 120 LEU A N 1
ATOM 953 C CA . LEU A 1 120 ? 10.054 -11.946 -42.192 1.00 56.81 120 LEU A CA 1
ATOM 954 C C . LEU A 1 120 ? 11.034 -11.051 -42.970 1.00 56.81 120 LEU A C 1
ATOM 956 O O . LEU A 1 120 ? 11.288 -9.916 -42.565 1.00 56.81 120 LEU A O 1
ATOM 960 N N . LYS A 1 121 ? 11.545 -11.500 -44.123 1.00 59.88 121 LYS A N 1
ATOM 961 C CA . LYS A 1 121 ? 12.447 -10.696 -44.976 1.00 59.88 121 LYS A CA 1
ATOM 962 C C . LYS A 1 121 ? 11.830 -9.381 -45.488 1.00 59.88 121 LYS A C 1
ATOM 964 O O . LYS A 1 121 ? 12.556 -8.540 -46.002 1.00 59.88 121 LYS A O 1
ATOM 969 N N . CYS A 1 122 ? 10.515 -9.193 -45.354 1.00 54.91 122 CYS A N 1
ATOM 970 C CA . CYS A 1 122 ? 9.784 -8.095 -45.984 1.00 54.91 122 CYS A CA 1
ATOM 971 C C . CYS A 1 122 ? 9.939 -6.723 -45.287 1.00 54.91 122 CYS A C 1
ATOM 973 O O . CYS A 1 122 ? 9.672 -5.712 -45.930 1.00 54.91 122 CYS A O 1
ATOM 975 N N . ASN A 1 123 ? 10.365 -6.648 -44.012 1.00 69.06 123 ASN A N 1
ATOM 976 C CA . ASN A 1 123 ? 10.639 -5.366 -43.332 1.00 69.06 123 ASN A CA 1
ATOM 977 C C . ASN A 1 123 ? 11.458 -5.543 -42.030 1.00 69.06 123 ASN A C 1
ATOM 979 O O . ASN A 1 123 ? 10.899 -5.565 -40.932 1.00 69.06 123 ASN A O 1
ATOM 983 N N . GLN A 1 124 ? 12.788 -5.659 -42.133 1.00 70.88 124 GLN A N 1
ATOM 984 C CA . GLN A 1 124 ? 13.682 -5.834 -40.971 1.00 70.88 124 GLN A CA 1
ATOM 985 C C . GLN A 1 124 ? 13.535 -4.730 -39.907 1.00 70.88 124 GLN A C 1
ATOM 987 O O . GLN A 1 124 ? 13.595 -5.020 -38.713 1.00 70.88 124 GLN A O 1
ATOM 992 N N . ASN A 1 125 ? 13.267 -3.486 -40.315 1.00 66.88 125 ASN A N 1
ATOM 993 C CA . ASN A 1 125 ? 13.120 -2.358 -39.391 1.00 66.88 125 ASN A CA 1
ATOM 994 C C . ASN A 1 125 ? 11.877 -2.500 -38.503 1.00 66.88 125 ASN A C 1
ATOM 996 O O . ASN A 1 125 ? 11.932 -2.203 -37.311 1.00 66.88 125 ASN A O 1
ATOM 1000 N N . ALA A 1 126 ? 10.768 -3.000 -39.058 1.00 64.62 126 ALA A N 1
ATOM 1001 C CA . ALA A 1 126 ? 9.553 -3.254 -38.285 1.00 64.62 126 ALA A CA 1
ATOM 1002 C C . ALA A 1 126 ? 9.760 -4.355 -37.233 1.00 64.62 126 ALA A C 1
ATOM 1004 O O . ALA A 1 126 ? 9.245 -4.252 -36.120 1.00 64.62 126 ALA A O 1
ATOM 1005 N N . VAL A 1 127 ? 10.554 -5.379 -37.560 1.00 71.19 127 VAL A N 1
ATOM 1006 C CA . VAL A 1 127 ? 10.873 -6.469 -36.627 1.00 71.19 127 VAL A CA 1
ATOM 1007 C C . VAL A 1 127 ? 11.735 -5.959 -35.469 1.00 71.19 127 VAL A C 1
ATOM 1009 O O . VAL A 1 127 ? 11.409 -6.213 -34.311 1.00 71.19 127 VAL A O 1
ATOM 1012 N N . ILE A 1 128 ? 12.780 -5.176 -35.757 1.00 72.19 128 ILE A N 1
ATOM 1013 C CA . ILE A 1 128 ? 13.636 -4.562 -34.728 1.00 72.19 128 ILE A CA 1
ATOM 1014 C C . ILE A 1 128 ? 12.815 -3.637 -33.816 1.00 72.19 128 ILE A C 1
ATOM 1016 O O . ILE A 1 128 ? 12.920 -3.725 -32.594 1.00 72.19 128 ILE A O 1
ATOM 1020 N N . LEU A 1 129 ? 11.940 -2.801 -34.386 1.00 65.44 129 LEU A N 1
ATOM 1021 C CA . LEU A 1 129 ? 11.078 -1.899 -33.616 1.00 65.44 129 LEU A CA 1
ATOM 1022 C C . LEU A 1 129 ? 10.135 -2.657 -32.666 1.00 65.44 129 LEU A C 1
ATOM 1024 O O . LEU A 1 129 ? 9.966 -2.261 -31.510 1.00 65.44 129 LEU A O 1
ATOM 1028 N N . GLY A 1 130 ? 9.541 -3.757 -33.135 1.00 67.62 130 GLY A N 1
ATOM 1029 C CA . GLY A 1 130 ? 8.684 -4.614 -32.315 1.00 67.62 130 GLY A CA 1
ATOM 1030 C C . GLY A 1 130 ? 9.440 -5.249 -31.145 1.00 67.62 130 GLY A C 1
ATOM 1031 O O . GLY A 1 130 ? 8.944 -5.244 -30.019 1.00 67.62 130 GLY A O 1
ATOM 1032 N N . ILE A 1 131 ? 10.669 -5.715 -31.385 1.00 73.38 131 ILE A N 1
ATOM 1033 C CA . ILE A 1 131 ? 11.551 -6.282 -30.354 1.00 73.38 131 ILE A CA 1
ATOM 1034 C C . ILE A 1 131 ? 11.896 -5.240 -29.284 1.00 73.38 131 ILE A C 1
ATOM 1036 O O . ILE A 1 131 ? 11.747 -5.510 -28.091 1.00 73.38 131 ILE A O 1
ATOM 1040 N N . VAL A 1 132 ? 12.316 -4.041 -29.701 1.00 71.88 132 VAL A N 1
ATOM 1041 C CA . VAL A 1 132 ? 12.662 -2.944 -28.782 1.00 71.88 132 VAL A CA 1
ATOM 1042 C C . VAL A 1 132 ? 11.459 -2.563 -27.928 1.00 71.88 132 VAL A C 1
ATOM 1044 O O . VAL A 1 132 ? 11.576 -2.433 -26.712 1.00 71.88 132 VAL A O 1
ATOM 1047 N N . THR A 1 133 ? 10.287 -2.443 -28.550 1.00 67.94 133 THR A N 1
ATOM 1048 C CA . THR A 1 133 ? 9.052 -2.072 -27.853 1.00 67.94 133 THR A CA 1
ATOM 1049 C C . THR A 1 133 ? 8.668 -3.130 -26.823 1.00 67.94 133 THR A C 1
ATOM 1051 O O . THR A 1 133 ? 8.318 -2.797 -25.693 1.00 67.94 133 THR A O 1
ATOM 1054 N N . LEU A 1 134 ? 8.785 -4.412 -27.166 1.00 73.44 134 LEU A N 1
ATOM 1055 C CA . LEU A 1 134 ? 8.475 -5.499 -26.245 1.00 73.44 134 LEU A CA 1
ATOM 1056 C C . LEU A 1 134 ? 9.441 -5.536 -25.053 1.00 73.44 134 LEU A C 1
ATOM 1058 O O . LEU A 1 134 ? 8.989 -5.672 -23.917 1.00 73.44 134 LEU A O 1
ATOM 1062 N N . PHE A 1 135 ? 10.738 -5.317 -25.290 1.00 75.38 135 PHE A N 1
ATOM 1063 C CA . PHE A 1 135 ? 11.738 -5.210 -24.226 1.00 75.38 135 PHE A CA 1
ATOM 1064 C C . PHE A 1 135 ? 11.424 -4.057 -23.256 1.00 75.38 135 PHE A C 1
ATOM 1066 O O . PHE A 1 135 ? 11.417 -4.257 -22.037 1.00 75.38 135 PHE A O 1
ATOM 1073 N N . VAL A 1 136 ? 11.059 -2.880 -23.783 1.00 74.56 136 VAL A N 1
ATOM 1074 C CA . VAL A 1 136 ? 10.635 -1.719 -22.975 1.00 74.56 136 VAL A CA 1
ATOM 1075 C C . VAL A 1 136 ? 9.458 -2.086 -22.076 1.00 74.56 136 VAL A C 1
ATOM 1077 O O . VAL A 1 136 ? 9.493 -1.835 -20.872 1.00 74.56 136 VAL A O 1
ATOM 1080 N N . MET A 1 137 ? 8.425 -2.715 -22.638 1.00 73.69 137 MET A N 1
ATOM 1081 C CA . MET A 1 137 ? 7.231 -3.089 -21.879 1.00 73.69 137 MET A CA 1
ATOM 1082 C C . MET A 1 137 ? 7.570 -4.080 -20.764 1.00 73.69 137 MET A C 1
ATOM 1084 O O . MET A 1 137 ? 7.120 -3.905 -19.632 1.00 73.69 137 MET A O 1
ATOM 1088 N N . THR A 1 138 ? 8.415 -5.078 -21.041 1.00 76.31 138 THR A N 1
ATOM 1089 C CA . THR A 1 138 ? 8.835 -6.051 -20.021 1.00 76.31 138 THR A CA 1
ATOM 1090 C C . THR A 1 138 ? 9.655 -5.435 -18.891 1.00 76.31 138 THR A C 1
ATOM 1092 O O . THR A 1 138 ? 9.534 -5.888 -17.757 1.00 76.31 138 THR A O 1
ATOM 1095 N N . ALA A 1 139 ? 10.432 -4.383 -19.160 1.00 75.31 139 ALA A N 1
ATOM 1096 C CA . ALA A 1 139 ? 11.198 -3.675 -18.137 1.00 75.31 139 ALA A CA 1
ATOM 1097 C C . ALA A 1 139 ? 10.324 -2.730 -17.288 1.00 75.31 139 ALA A C 1
ATOM 1099 O O . ALA A 1 139 ? 10.516 -2.626 -16.078 1.00 75.31 139 ALA A O 1
ATOM 1100 N N . LEU A 1 140 ? 9.335 -2.065 -17.898 1.00 77.38 140 LEU A N 1
ATOM 1101 C CA . LEU A 1 140 ? 8.482 -1.090 -17.207 1.00 77.38 140 LEU A CA 1
ATOM 1102 C C . LEU A 1 140 ? 7.396 -1.733 -16.336 1.00 77.38 140 LEU A C 1
ATOM 1104 O O . LEU A 1 140 ? 7.073 -1.209 -15.269 1.00 77.38 140 LEU A O 1
ATOM 1108 N N . ILE A 1 141 ? 6.822 -2.862 -16.765 1.00 80.06 141 ILE A N 1
ATOM 1109 C CA . ILE A 1 141 ? 5.704 -3.509 -16.057 1.00 80.06 141 ILE A CA 1
ATOM 1110 C C . ILE A 1 141 ? 6.057 -3.862 -14.593 1.00 80.06 141 ILE A C 1
ATOM 1112 O O . ILE A 1 141 ? 5.283 -3.497 -13.703 1.00 80.06 141 ILE A O 1
ATOM 1116 N N . PRO A 1 142 ? 7.201 -4.509 -14.284 1.00 82.88 142 PRO A N 1
ATOM 1117 C CA . PRO A 1 142 ? 7.580 -4.822 -12.905 1.00 82.88 142 PRO A CA 1
ATOM 1118 C C . PRO A 1 142 ? 7.766 -3.583 -12.024 1.00 82.88 142 PRO A C 1
ATOM 1120 O O . PRO A 1 142 ? 7.397 -3.611 -10.849 1.00 82.88 142 PRO A O 1
ATOM 1123 N N . GLU A 1 143 ? 8.297 -2.493 -12.584 1.00 82.31 143 GLU A N 1
ATOM 1124 C CA . GLU A 1 143 ? 8.527 -1.237 -11.864 1.00 82.31 143 GLU A CA 1
ATOM 1125 C C . GLU A 1 143 ? 7.200 -0.604 -11.430 1.00 82.31 143 GLU A C 1
ATOM 1127 O O . GLU A 1 143 ? 7.023 -0.231 -10.267 1.00 82.31 143 GLU A O 1
ATOM 1132 N N . ILE A 1 144 ? 6.226 -0.581 -12.346 1.00 80.44 144 ILE A N 1
ATOM 1133 C CA . ILE A 1 144 ? 4.866 -0.098 -12.084 1.00 80.44 144 ILE A CA 1
ATOM 1134 C C . ILE A 1 144 ? 4.178 -0.970 -11.026 1.00 80.44 144 ILE A C 1
ATOM 1136 O O . ILE A 1 144 ? 3.558 -0.445 -10.098 1.00 80.44 144 ILE A O 1
ATOM 1140 N N . ILE A 1 145 ? 4.306 -2.299 -11.126 1.00 83.25 145 ILE A N 1
ATOM 1141 C CA . ILE A 1 145 ? 3.735 -3.233 -10.145 1.00 83.25 145 ILE A CA 1
ATOM 1142 C C . ILE A 1 145 ? 4.363 -3.015 -8.763 1.00 83.25 145 ILE A C 1
ATOM 1144 O O . ILE A 1 145 ? 3.637 -2.931 -7.772 1.00 83.25 145 ILE A O 1
ATOM 1148 N N . SER A 1 146 ? 5.691 -2.899 -8.674 1.00 82.25 146 SER A N 1
ATOM 1149 C CA . SER A 1 146 ? 6.382 -2.694 -7.396 1.00 82.25 146 SER A CA 1
ATOM 1150 C C . SER A 1 146 ? 5.979 -1.369 -6.750 1.00 82.25 146 SER A C 1
ATOM 1152 O O . SER A 1 146 ? 5.682 -1.352 -5.555 1.00 82.25 146 SER A O 1
ATOM 1154 N N . PHE A 1 147 ? 5.886 -0.293 -7.537 1.00 83.06 147 PHE A N 1
ATOM 1155 C CA . PHE A 1 147 ? 5.390 1.002 -7.070 1.00 83.06 147 PHE A CA 1
ATOM 1156 C C . PHE A 1 147 ? 3.963 0.897 -6.517 1.00 83.06 147 PHE A C 1
ATOM 1158 O O . PHE A 1 147 ? 3.677 1.376 -5.417 1.00 83.06 147 PHE A O 1
ATOM 1165 N N . TYR A 1 148 ? 3.073 0.223 -7.251 1.00 77.62 148 TYR A N 1
ATOM 1166 C CA . TYR A 1 148 ? 1.688 0.033 -6.830 1.00 77.62 148 TYR A CA 1
ATOM 1167 C C . TYR A 1 148 ? 1.586 -0.758 -5.520 1.00 77.62 148 TYR A C 1
ATOM 1169 O O . TYR A 1 148 ? 0.817 -0.379 -4.637 1.00 77.62 148 TYR A O 1
ATOM 1177 N N . ILE A 1 149 ? 2.370 -1.831 -5.366 1.00 79.19 149 ILE A N 1
ATOM 1178 C CA . ILE A 1 149 ? 2.382 -2.650 -4.146 1.00 79.19 149 ILE A CA 1
ATOM 1179 C C . ILE A 1 149 ? 2.884 -1.833 -2.948 1.00 79.19 149 ILE A C 1
ATOM 1181 O O . ILE A 1 149 ? 2.195 -1.783 -1.929 1.00 79.19 149 ILE A O 1
ATOM 1185 N N . GLU A 1 150 ? 4.034 -1.158 -3.068 1.00 79.56 150 GLU A N 1
ATOM 1186 C CA . GLU A 1 150 ? 4.632 -0.377 -1.969 1.00 79.56 150 GLU A CA 1
ATOM 1187 C C . GLU A 1 150 ? 3.705 0.758 -1.503 1.00 79.56 150 GLU A C 1
ATOM 1189 O O . GLU A 1 150 ? 3.539 0.980 -0.298 1.00 79.56 150 GLU A O 1
ATOM 1194 N N . MET A 1 151 ? 3.045 1.435 -2.448 1.00 78.06 151 MET A N 1
ATOM 1195 C CA . MET A 1 151 ? 2.095 2.504 -2.140 1.00 78.06 151 MET A CA 1
ATOM 1196 C C . MET A 1 151 ? 0.794 1.966 -1.529 1.00 78.06 151 MET A C 1
ATOM 1198 O O . MET A 1 151 ? 0.251 2.554 -0.594 1.00 78.06 151 MET A O 1
ATOM 1202 N N . LYS A 1 152 ? 0.274 0.843 -2.037 1.00 77.44 152 LYS A N 1
ATOM 1203 C CA . LYS A 1 152 ? -1.025 0.316 -1.606 1.00 77.44 152 LYS A CA 1
ATOM 1204 C C . LYS A 1 152 ? -0.974 -0.404 -0.266 1.00 77.44 152 LYS A C 1
ATOM 1206 O O . LYS A 1 152 ? -1.931 -0.270 0.491 1.00 77.44 152 LYS A O 1
ATOM 1211 N N . SER A 1 153 ? 0.058 -1.202 0.013 1.00 78.31 153 SER A N 1
ATOM 1212 C CA . SER A 1 153 ? 0.084 -2.009 1.239 1.00 78.31 153 SER A CA 1
ATOM 1213 C C . SER A 1 153 ? 0.790 -1.277 2.370 1.00 78.31 153 SER A C 1
ATOM 1215 O O . SER A 1 153 ? 0.166 -0.969 3.377 1.00 78.31 153 SER A O 1
ATOM 1217 N N . THR A 1 154 ? 2.067 -0.937 2.201 1.00 84.38 154 THR A N 1
ATOM 1218 C CA . THR A 1 154 ? 2.910 -0.489 3.316 1.00 84.38 154 THR A CA 1
ATOM 1219 C C . THR A 1 154 ? 2.553 0.915 3.776 1.00 84.38 154 THR A C 1
ATOM 1221 O O . THR A 1 154 ? 2.376 1.144 4.969 1.00 84.38 154 THR A O 1
ATOM 1224 N N . TYR A 1 155 ? 2.411 1.865 2.846 1.00 87.62 155 TYR A N 1
ATOM 1225 C CA . TYR A 1 155 ? 2.031 3.234 3.206 1.00 87.62 155 TYR A CA 1
ATOM 1226 C C . TYR A 1 155 ? 0.634 3.280 3.838 1.00 87.62 155 TYR A C 1
ATOM 1228 O O . TYR A 1 155 ? 0.454 3.871 4.900 1.00 87.62 155 TYR A O 1
ATOM 1236 N N . ARG A 1 156 ? -0.343 2.599 3.226 1.00 89.12 156 ARG A N 1
ATOM 1237 C CA . ARG A 1 156 ? -1.720 2.520 3.734 1.00 89.12 156 ARG A CA 1
ATOM 1238 C C . ARG A 1 156 ? -1.787 1.902 5.129 1.00 89.12 156 ARG A C 1
ATOM 1240 O O . ARG A 1 156 ? -2.462 2.446 5.997 1.00 89.12 156 ARG A O 1
ATOM 1247 N N . LEU A 1 157 ? -1.096 0.785 5.348 1.00 90.81 157 LEU A N 1
ATOM 1248 C CA . LEU A 1 157 ? -1.087 0.092 6.634 1.00 90.81 157 LEU A CA 1
ATOM 1249 C C . LEU A 1 157 ? -0.410 0.948 7.712 1.00 90.81 157 LEU A C 1
ATOM 1251 O O . LEU A 1 157 ? -0.979 1.146 8.784 1.00 90.81 157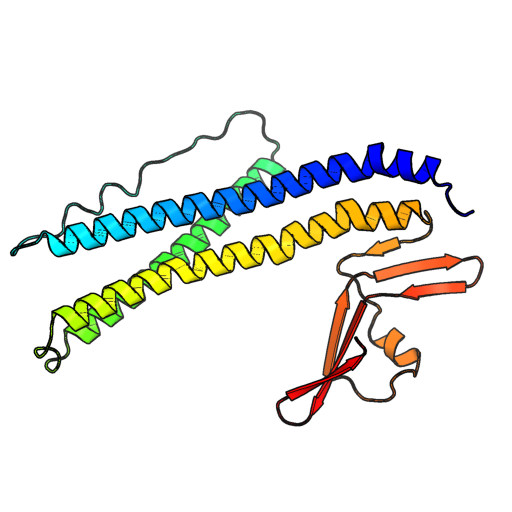 LEU A O 1
ATOM 1255 N N . ASN A 1 158 ? 0.739 1.555 7.399 1.00 92.25 158 ASN A N 1
ATOM 1256 C CA . ASN A 1 158 ? 1.412 2.486 8.307 1.00 92.25 158 ASN A CA 1
ATOM 1257 C C . ASN A 1 158 ? 0.528 3.688 8.646 1.00 92.25 158 ASN A C 1
ATOM 1259 O O . ASN A 1 158 ? 0.471 4.088 9.803 1.00 92.25 158 ASN A O 1
ATOM 1263 N N . PHE A 1 159 ? -0.198 4.241 7.672 1.00 94.25 159 PHE A N 1
ATOM 1264 C CA . PHE A 1 159 ? -1.149 5.322 7.922 1.00 94.25 159 PHE A CA 1
ATOM 1265 C C . PHE A 1 159 ? -2.230 4.891 8.921 1.00 94.25 159 PHE A C 1
ATOM 1267 O O . PHE A 1 159 ? -2.474 5.587 9.906 1.00 94.25 159 PHE A O 1
ATOM 1274 N N . LYS A 1 160 ? -2.834 3.712 8.735 1.00 95.12 160 LYS A N 1
ATOM 1275 C CA . LYS A 1 160 ? -3.837 3.188 9.673 1.00 95.12 160 LYS A CA 1
ATOM 1276 C C . LYS A 1 160 ? -3.263 2.973 11.079 1.00 95.12 160 LYS A C 1
ATOM 1278 O O . LYS A 1 160 ? -3.886 3.371 12.061 1.00 95.12 160 LYS A O 1
ATOM 1283 N N . HIS A 1 161 ? -2.058 2.420 11.198 1.00 94.06 161 HIS A N 1
ATOM 1284 C CA . HIS A 1 161 ? -1.421 2.194 12.499 1.00 94.06 161 HIS A CA 1
ATOM 1285 C C . HIS A 1 161 ? -0.950 3.469 13.201 1.00 94.06 161 HIS A C 1
ATOM 1287 O O . HIS A 1 161 ? -1.038 3.542 14.422 1.00 94.06 161 HIS A O 1
ATOM 1293 N N . LEU A 1 162 ? -0.426 4.446 12.463 1.00 95.19 162 LEU A N 1
ATOM 1294 C CA . LEU A 1 162 ? 0.188 5.644 13.040 1.00 95.19 162 LEU A CA 1
ATOM 1295 C C . LEU A 1 162 ? -0.792 6.808 13.196 1.00 95.19 162 LEU A C 1
ATOM 1297 O O . LEU A 1 162 ? -0.524 7.711 13.981 1.00 95.19 162 LEU A O 1
ATOM 1301 N N . ILE A 1 163 ? -1.905 6.806 12.457 1.00 96.25 163 ILE A N 1
ATOM 1302 C CA . ILE A 1 163 ? -2.890 7.894 12.467 1.00 96.25 163 ILE A CA 1
ATOM 1303 C C . ILE A 1 163 ? -4.235 7.406 12.995 1.00 96.25 163 ILE A C 1
ATOM 1305 O O . ILE A 1 163 ? -4.717 7.926 13.997 1.00 96.25 163 ILE A O 1
ATOM 1309 N N . ILE A 1 164 ? -4.830 6.386 12.370 1.00 95.88 164 ILE A N 1
ATOM 1310 C CA . ILE A 1 164 ? -6.186 5.948 12.734 1.00 95.88 164 ILE A CA 1
ATOM 1311 C C . ILE A 1 164 ? -6.205 5.301 14.118 1.00 95.88 164 ILE A C 1
ATOM 1313 O O . ILE A 1 164 ? -7.034 5.678 14.942 1.00 95.88 164 ILE A O 1
ATOM 1317 N N . ARG A 1 165 ? -5.263 4.398 14.423 1.00 95.38 165 ARG A N 1
ATOM 1318 C CA . ARG A 1 165 ? -5.201 3.754 15.745 1.00 95.38 165 ARG A CA 1
ATOM 1319 C C . ARG A 1 165 ? -5.079 4.775 16.887 1.00 95.38 165 ARG A C 1
ATOM 1321 O O . ARG A 1 165 ? -5.913 4.706 17.786 1.00 95.38 165 ARG A O 1
ATOM 1328 N N . PRO A 1 166 ? -4.136 5.741 16.867 1.00 95.00 166 PRO A N 1
ATOM 1329 C CA . PRO A 1 166 ? -4.085 6.766 17.905 1.00 95.00 166 PRO A CA 1
ATOM 1330 C C . PRO A 1 166 ? -5.360 7.601 18.001 1.00 95.00 166 PRO A C 1
ATOM 1332 O O . PRO A 1 166 ? -5.758 7.936 19.109 1.00 95.00 166 PRO A O 1
ATOM 1335 N N . ILE A 1 167 ? -6.017 7.926 16.880 1.00 95.00 167 ILE A N 1
ATOM 1336 C CA . ILE A 1 167 ? -7.296 8.655 16.902 1.00 95.00 167 ILE A CA 1
ATOM 1337 C C . ILE A 1 167 ? -8.378 7.834 17.610 1.00 95.00 167 ILE A C 1
ATOM 1339 O O . ILE A 1 167 ? -9.074 8.370 18.466 1.00 95.00 167 ILE A O 1
ATOM 1343 N N . VAL A 1 168 ? -8.505 6.541 17.294 1.00 94.25 168 VAL A N 1
ATOM 1344 C CA . VAL A 1 168 ? -9.488 5.658 17.942 1.00 94.25 168 VAL A CA 1
ATOM 1345 C C . VAL A 1 168 ? -9.231 5.579 19.448 1.00 94.25 168 VAL A C 1
ATOM 1347 O O . VAL A 1 168 ? -10.153 5.802 20.228 1.00 94.25 168 VAL A O 1
ATOM 1350 N N . SER A 1 169 ? -7.978 5.365 19.859 1.00 92.69 169 SER A N 1
ATOM 1351 C CA . SER A 1 169 ? -7.602 5.330 21.279 1.00 92.69 169 SER A CA 1
ATOM 1352 C C . SER A 1 169 ? -7.760 6.685 21.981 1.00 92.69 169 SER A C 1
ATOM 1354 O O . SER A 1 169 ? -8.026 6.728 23.178 1.00 92.69 169 SER A O 1
ATOM 1356 N N . PHE A 1 170 ? -7.612 7.802 21.261 1.00 93.62 170 PHE A N 1
ATOM 1357 C CA . PHE A 1 170 ? -7.855 9.142 21.800 1.00 93.62 170 PHE A CA 1
ATOM 1358 C C . PHE A 1 170 ? -9.343 9.388 22.084 1.00 93.62 170 PHE A C 1
ATOM 1360 O O . PHE A 1 170 ? -9.680 10.010 23.099 1.00 93.62 170 PHE A O 1
ATOM 1367 N N . ILE A 1 171 ? -10.223 8.898 21.200 1.00 91.00 171 ILE A N 1
ATOM 1368 C CA . ILE A 1 171 ? -11.680 8.988 21.360 1.00 91.00 171 ILE A CA 1
ATOM 1369 C C . ILE A 1 171 ? -12.117 8.226 22.613 1.00 91.00 171 ILE A C 1
ATOM 1371 O O . ILE A 1 171 ? -12.815 8.796 23.452 1.00 91.00 171 ILE A O 1
ATOM 1375 N N . ASP A 1 172 ? -11.695 6.968 22.751 1.00 90.50 172 ASP A N 1
ATOM 1376 C CA . ASP A 1 172 ? -11.938 6.161 23.945 1.00 90.50 172 ASP A CA 1
ATOM 1377 C C . ASP A 1 172 ? -10.861 5.078 24.087 1.00 90.50 172 ASP A C 1
ATOM 1379 O O . ASP A 1 172 ? -10.599 4.312 23.161 1.00 90.50 172 ASP A O 1
ATOM 1383 N N . GLU A 1 173 ? -10.255 4.987 25.268 1.00 89.94 173 GLU A N 1
ATOM 1384 C CA . GLU A 1 173 ? -9.191 4.021 25.562 1.00 89.94 173 GLU A CA 1
ATOM 1385 C C . GLU A 1 173 ? -9.711 2.573 25.620 1.00 89.94 173 GLU A C 1
ATOM 1387 O O . GLU A 1 173 ? -8.931 1.633 25.485 1.00 89.94 173 GLU A O 1
ATOM 1392 N N . ASN A 1 174 ? -11.029 2.378 25.766 1.00 91.62 174 ASN A N 1
ATOM 1393 C CA . ASN A 1 174 ? -11.673 1.064 25.726 1.00 91.62 174 ASN A CA 1
ATOM 1394 C C . ASN A 1 174 ? -11.946 0.569 24.295 1.00 91.62 174 ASN A C 1
ATOM 1396 O O . ASN A 1 174 ? -12.423 -0.557 24.131 1.00 91.62 174 ASN A O 1
ATOM 1400 N N . LEU A 1 175 ? -11.692 1.391 23.266 1.00 93.50 175 LEU A N 1
ATOM 1401 C CA . LEU A 1 175 ? -11.803 0.979 21.867 1.00 93.50 175 LEU A CA 1
ATOM 1402 C C . LEU A 1 175 ? -10.515 0.285 21.415 1.00 93.50 175 LEU A C 1
ATOM 1404 O O . LEU A 1 175 ? -9.433 0.874 21.388 1.00 93.50 175 LEU A O 1
ATOM 1408 N N . SER A 1 176 ? -10.652 -0.965 20.983 1.00 94.81 176 SER A N 1
ATOM 1409 C CA . SER A 1 176 ? -9.598 -1.711 20.299 1.00 94.81 176 SER A CA 1
ATOM 1410 C C . SER A 1 176 ? -9.755 -1.548 18.790 1.00 94.81 176 SER A C 1
ATOM 1412 O O . SER A 1 176 ? -10.868 -1.659 18.280 1.00 94.81 176 SER A O 1
ATOM 1414 N N . TYR A 1 177 ? -8.656 -1.287 18.074 1.00 96.62 177 TYR A N 1
ATOM 1415 C CA . TYR A 1 177 ? -8.655 -1.114 16.617 1.00 96.62 177 TYR A CA 1
ATOM 1416 C C . TYR A 1 177 ? -7.616 -1.989 15.909 1.00 96.62 177 TYR A C 1
ATOM 1418 O O . TYR A 1 177 ? -6.397 -1.891 16.139 1.00 96.62 177 TYR A O 1
ATOM 1426 N N . ASP A 1 178 ? -8.120 -2.788 14.973 1.00 95.62 178 ASP A N 1
ATOM 1427 C CA . ASP A 1 178 ? -7.364 -3.635 14.061 1.00 95.62 178 ASP A CA 1
ATOM 1428 C C . ASP A 1 178 ? -7.585 -3.184 12.597 1.00 95.62 178 ASP A C 1
ATOM 1430 O O . ASP A 1 178 ? -8.659 -3.411 12.032 1.00 95.62 178 ASP A O 1
ATOM 1434 N N . PRO A 1 179 ? -6.571 -2.565 11.959 1.00 94.62 179 PRO A N 1
ATOM 1435 C CA . PRO A 1 179 ? -6.636 -2.103 10.571 1.00 94.62 179 PRO A CA 1
ATOM 1436 C C . PRO A 1 179 ? -6.974 -3.173 9.533 1.00 94.62 179 PRO A C 1
ATOM 1438 O O . PRO A 1 179 ? -7.587 -2.857 8.511 1.00 94.62 179 PRO A O 1
ATOM 1441 N N . GLU A 1 180 ? -6.517 -4.406 9.752 1.00 93.75 180 GLU A N 1
ATOM 1442 C CA . GLU A 1 180 ? -6.667 -5.525 8.809 1.00 93.75 180 GLU A CA 1
ATOM 1443 C C . GLU A 1 180 ? -7.815 -6.460 9.207 1.00 93.75 180 GLU A C 1
ATOM 1445 O O . GLU A 1 180 ? -8.308 -7.256 8.397 1.00 93.75 180 GLU A O 1
ATOM 1450 N N . GLY A 1 181 ? -8.253 -6.347 10.459 1.00 94.44 181 GLY A N 1
ATOM 1451 C CA . GLY A 1 181 ? -9.381 -7.067 11.013 1.00 94.44 181 GLY A CA 1
ATOM 1452 C C . GLY A 1 181 ? -10.700 -6.687 10.352 1.00 94.44 181 GLY A C 1
ATOM 1453 O O . GLY A 1 181 ? -10.872 -5.617 9.774 1.00 94.44 181 GLY A O 1
ATOM 1454 N N . LYS A 1 182 ? -11.678 -7.582 10.475 1.00 95.31 182 LYS A N 1
ATOM 1455 C CA . LYS A 1 182 ? -13.066 -7.340 10.069 1.00 95.31 182 LYS A CA 1
ATOM 1456 C C . LYS A 1 182 ? -14.012 -8.117 10.959 1.00 95.31 182 LYS A C 1
ATOM 1458 O O . LYS A 1 182 ? -13.637 -9.161 11.499 1.00 95.31 182 LYS A O 1
ATOM 1463 N N . VAL A 1 183 ? -15.263 -7.672 11.027 1.00 94.38 183 VAL A N 1
ATOM 1464 C CA . VAL A 1 183 ? -16.314 -8.426 11.711 1.00 94.38 183 VAL A CA 1
ATOM 1465 C C . VAL A 1 183 ? -16.377 -9.851 11.128 1.00 94.38 183 VAL A C 1
ATOM 1467 O O . VAL A 1 183 ? -16.429 -10.025 9.901 1.00 94.38 183 VAL A O 1
ATOM 1470 N N . PRO A 1 184 ? -16.361 -10.904 11.967 1.00 92.50 184 PRO A N 1
ATOM 1471 C CA . PRO A 1 184 ? -16.427 -12.271 11.474 1.00 92.50 184 PRO A CA 1
ATOM 1472 C C . PRO A 1 184 ? -17.726 -12.534 10.708 1.00 92.50 184 PRO A C 1
ATOM 1474 O O . PRO A 1 184 ? -18.813 -12.152 11.145 1.00 92.50 184 PRO A O 1
ATOM 1477 N N . LEU A 1 185 ? -17.633 -13.286 9.608 1.00 91.31 185 LEU A N 1
ATOM 1478 C CA . LEU A 1 185 ? -18.779 -13.623 8.753 1.00 91.31 185 LEU A CA 1
ATOM 1479 C C . LEU A 1 185 ? -19.948 -14.248 9.541 1.00 91.31 185 LEU A C 1
ATOM 1481 O O . LEU A 1 185 ? -21.113 -13.970 9.263 1.00 91.31 185 LEU A O 1
ATOM 1485 N N . LYS A 1 186 ? -19.647 -15.066 10.559 1.00 91.00 186 LYS A N 1
ATOM 1486 C CA . LYS A 1 186 ? -20.659 -15.664 11.446 1.00 91.00 186 LYS A CA 1
ATOM 1487 C C . LYS A 1 186 ? -21.453 -14.603 12.211 1.00 91.00 186 LYS A C 1
ATOM 1489 O O . LYS A 1 186 ? -22.674 -14.709 12.296 1.00 91.00 186 LYS A O 1
ATOM 1494 N N . VAL A 1 187 ? -20.774 -13.579 12.730 1.00 90.38 187 VAL A N 1
ATOM 1495 C CA . VAL A 1 187 ? -21.414 -12.488 13.474 1.00 90.38 187 VAL A CA 1
ATOM 1496 C C . VAL A 1 187 ? -22.260 -11.639 12.529 1.00 90.38 187 VAL A C 1
ATOM 1498 O O . VAL A 1 187 ? -23.429 -11.382 12.816 1.00 90.38 187 VAL A O 1
ATOM 1501 N N . PHE A 1 188 ? -21.739 -11.324 11.341 1.00 89.25 188 PHE A N 1
ATOM 1502 C CA . PHE A 1 188 ? -22.512 -10.640 10.304 1.00 89.25 188 PHE A CA 1
ATOM 1503 C C . PHE A 1 188 ? -23.792 -11.403 9.929 1.00 89.25 188 PHE A C 1
ATOM 1505 O O . PHE A 1 188 ? -24.869 -10.812 9.896 1.00 89.25 188 PHE A O 1
ATOM 1512 N N . HIS A 1 189 ? -23.729 -12.724 9.728 1.00 88.19 189 HIS A N 1
ATOM 1513 C CA . HIS A 1 189 ? -24.925 -13.532 9.461 1.00 88.19 189 HIS A CA 1
ATOM 1514 C C . HIS A 1 189 ? -25.894 -13.591 10.646 1.00 88.19 189 HIS A C 1
ATOM 1516 O O . HIS A 1 189 ? -27.110 -13.590 10.440 1.00 88.19 189 HIS A O 1
ATOM 1522 N N . SER A 1 190 ? -25.383 -13.602 11.880 1.00 88.62 190 SER A N 1
ATOM 1523 C CA . SER A 1 190 ? -26.224 -13.606 13.080 1.00 88.62 190 SER A CA 1
ATOM 1524 C C . SER A 1 190 ? -27.072 -12.336 13.228 1.00 88.62 190 SER A C 1
ATOM 1526 O O . SER A 1 190 ? -28.159 -12.413 13.796 1.00 88.62 190 SER A O 1
ATOM 1528 N N . SER A 1 191 ? -26.654 -11.212 12.623 1.00 84.06 191 SER A N 1
ATOM 1529 C CA . SER A 1 191 ? -27.437 -9.963 12.589 1.00 84.06 191 SER A CA 1
ATOM 1530 C C . SER A 1 191 ? -28.773 -10.097 11.847 1.00 84.06 191 SER A C 1
ATOM 1532 O O . SER A 1 191 ? -29.676 -9.290 12.048 1.00 84.06 191 SER A O 1
ATOM 1534 N N . ARG A 1 192 ? -28.902 -11.095 10.954 1.00 83.31 192 ARG A N 1
ATOM 1535 C CA . ARG A 1 192 ? -30.051 -11.299 10.050 1.00 83.31 192 ARG A CA 1
ATOM 1536 C C . ARG A 1 192 ? -30.393 -10.094 9.158 1.00 83.31 192 ARG A C 1
ATOM 1538 O O . ARG A 1 192 ? -31.421 -10.143 8.480 1.00 83.31 192 ARG A O 1
ATOM 1545 N N . LEU A 1 193 ? -29.527 -9.076 9.090 1.00 80.00 193 LEU A N 1
ATOM 1546 C CA . LEU A 1 193 ? -29.682 -7.912 8.207 1.00 80.00 193 LEU A CA 1
ATOM 1547 C C . LEU A 1 193 ? -29.691 -8.333 6.730 1.00 80.00 193 LEU A C 1
ATOM 1549 O O . LEU A 1 193 ? -30.434 -7.782 5.924 1.00 80.00 193 LEU A O 1
ATOM 1553 N N . PHE A 1 194 ? -28.943 -9.389 6.390 1.00 77.62 194 PHE A N 1
ATOM 1554 C CA . PHE A 1 194 ? -28.896 -9.958 5.046 1.00 77.62 194 PHE A CA 1
ATOM 1555 C C . PHE A 1 194 ? -29.113 -11.472 5.101 1.00 77.62 194 PHE A C 1
ATOM 1557 O O . PHE A 1 194 ? -28.265 -12.231 5.566 1.00 77.62 194 PHE A O 1
ATOM 1564 N N . LYS A 1 195 ? -30.270 -11.925 4.602 1.00 74.56 195 LYS A N 1
ATOM 1565 C CA . LYS A 1 195 ? -30.654 -13.352 4.572 1.00 74.56 195 LYS A CA 1
ATOM 1566 C C . LYS A 1 195 ? -30.098 -14.115 3.361 1.00 74.56 195 LYS A C 1
ATOM 1568 O O . LYS A 1 195 ? -30.312 -15.317 3.235 1.00 74.56 195 LYS A O 1
ATOM 1573 N N . LYS A 1 196 ? -29.432 -13.423 2.433 1.00 78.88 196 LYS A N 1
ATOM 1574 C CA . LYS A 1 196 ? -28.884 -14.023 1.210 1.00 78.88 196 LYS A CA 1
ATOM 1575 C C . LYS A 1 196 ? -27.539 -14.689 1.510 1.00 78.88 196 LYS A C 1
ATOM 1577 O O . LYS A 1 196 ? -26.736 -14.156 2.269 1.00 78.88 196 LYS A O 1
ATOM 1582 N N . ARG A 1 197 ? -27.282 -15.831 0.866 1.00 81.81 197 ARG A N 1
ATOM 1583 C CA . ARG A 1 197 ? -25.954 -16.459 0.847 1.00 81.81 197 ARG A CA 1
ATOM 1584 C C . ARG A 1 197 ? -24.946 -15.505 0.198 1.00 81.81 197 ARG A C 1
ATOM 1586 O O . ARG A 1 197 ? -25.251 -14.914 -0.840 1.00 81.81 197 ARG A O 1
ATOM 1593 N N . LEU A 1 198 ? -23.783 -15.366 0.830 1.00 87.12 198 LEU A N 1
ATOM 1594 C CA . LEU A 1 198 ? -22.653 -14.579 0.344 1.00 87.12 198 LEU A CA 1
ATOM 1595 C C . LEU A 1 198 ? -21.628 -15.501 -0.314 1.00 87.12 198 LEU A C 1
ATOM 1597 O O . LEU A 1 198 ? -21.380 -16.600 0.182 1.00 87.12 198 LEU A O 1
ATOM 1601 N N . ASP A 1 199 ? -21.026 -15.029 -1.402 1.00 87.81 199 ASP A N 1
ATOM 1602 C CA . ASP A 1 199 ? -19.971 -15.750 -2.124 1.00 87.81 199 ASP A CA 1
ATOM 1603 C C . ASP A 1 199 ? -18.597 -15.103 -1.915 1.00 87.81 199 ASP A C 1
ATOM 1605 O O . ASP A 1 199 ? -17.577 -15.786 -1.959 1.00 87.81 199 ASP A O 1
ATOM 1609 N N . ARG A 1 200 ? -18.551 -13.790 -1.648 1.00 90.12 200 ARG A N 1
ATOM 1610 C CA . ARG A 1 200 ? -17.335 -13.083 -1.226 1.00 90.12 200 ARG A CA 1
ATOM 1611 C C . ARG A 1 200 ? -17.579 -12.279 0.042 1.00 90.12 200 ARG A C 1
ATOM 1613 O O . ARG A 1 200 ? -18.587 -11.582 0.159 1.00 90.12 200 ARG A O 1
ATOM 1620 N N . TRP A 1 201 ? -16.606 -12.367 0.946 1.00 90.88 201 TRP A N 1
ATOM 1621 C CA . TRP A 1 201 ? -16.571 -11.654 2.215 1.00 90.88 201 TRP A CA 1
ATOM 1622 C C . TRP A 1 201 ? -15.173 -11.090 2.458 1.00 90.88 201 TRP A C 1
ATOM 1624 O O . TRP A 1 201 ? -14.218 -11.831 2.699 1.00 90.88 201 TRP A O 1
ATOM 1634 N N . SER A 1 202 ? -15.054 -9.772 2.400 1.00 92.81 202 SER A N 1
ATOM 1635 C CA . SER A 1 202 ? -13.837 -9.041 2.746 1.00 92.81 202 SER A CA 1
ATOM 1636 C C . SER A 1 202 ? -14.199 -7.792 3.539 1.00 92.81 202 SER A C 1
ATOM 1638 O O . SER A 1 202 ? -15.370 -7.478 3.709 1.00 92.81 202 SER A O 1
ATOM 1640 N N . GLY A 1 203 ? -13.208 -7.093 4.065 1.00 93.06 203 GLY A N 1
ATOM 1641 C CA . GLY A 1 203 ? -13.417 -5.987 4.989 1.00 93.06 203 GLY A CA 1
ATOM 1642 C C . GLY A 1 203 ? -12.119 -5.644 5.694 1.00 93.06 203 GLY A C 1
ATOM 1643 O O . GLY A 1 203 ? -11.142 -6.387 5.557 1.00 93.06 203 GLY A O 1
ATOM 1644 N N . GLU A 1 204 ? -12.151 -4.537 6.412 1.00 94.81 204 GLU A N 1
ATOM 1645 C CA . GLU A 1 204 ? -11.030 -3.939 7.131 1.00 94.81 204 GLU A CA 1
ATOM 1646 C C . GLU A 1 204 ? -11.569 -3.007 8.229 1.00 94.81 204 GLU A C 1
ATOM 1648 O O . GLU A 1 204 ? -12.784 -2.861 8.378 1.00 94.81 204 GLU A O 1
ATOM 1653 N N . ASP A 1 205 ? -10.677 -2.370 8.986 1.00 95.62 205 ASP A N 1
ATOM 1654 C CA . ASP A 1 205 ? -11.022 -1.375 10.008 1.00 95.62 205 ASP A CA 1
ATOM 1655 C C . ASP A 1 205 ? -11.930 -1.906 11.125 1.00 95.62 205 ASP A C 1
ATOM 1657 O O . ASP A 1 205 ? -12.961 -1.319 11.448 1.00 95.62 205 ASP A O 1
ATOM 1661 N N . TYR A 1 206 ? -11.546 -3.029 11.730 1.00 96.81 206 TYR A N 1
ATOM 1662 C CA . TYR A 1 206 ? -12.266 -3.594 12.864 1.00 96.81 206 TYR A CA 1
ATOM 1663 C C . TYR A 1 206 ? -12.067 -2.775 14.132 1.00 96.81 206 TYR A C 1
ATOM 1665 O O . TYR A 1 206 ? -10.939 -2.512 14.549 1.00 96.81 206 TYR A O 1
ATOM 1673 N N . VAL A 1 207 ? -13.185 -2.420 14.759 1.00 96.62 207 VAL A N 1
ATOM 1674 C CA . VAL A 1 207 ? -13.243 -1.764 16.058 1.00 96.62 207 VAL A CA 1
ATOM 1675 C C . VAL A 1 207 ? -14.162 -2.552 16.981 1.00 96.62 207 VAL A C 1
ATOM 1677 O O . VAL A 1 207 ? -15.268 -2.938 16.592 1.00 96.62 207 VAL A O 1
ATOM 1680 N N . GLU A 1 208 ? -13.728 -2.746 18.221 1.00 95.62 208 GLU A N 1
ATOM 1681 C CA . GLU A 1 208 ? -14.541 -3.337 19.282 1.00 95.62 208 GLU A CA 1
ATOM 1682 C C . GLU A 1 208 ? -14.411 -2.565 20.595 1.00 95.62 208 GLU A C 1
ATOM 1684 O O . GLU A 1 208 ? -13.351 -2.027 20.915 1.00 95.62 208 GLU A O 1
ATOM 1689 N N . ALA A 1 209 ? -15.501 -2.520 21.358 1.00 94.44 209 ALA A N 1
ATOM 1690 C CA . ALA A 1 209 ? -15.537 -1.993 22.718 1.00 94.44 209 ALA A CA 1
ATOM 1691 C C . ALA A 1 209 ? -16.681 -2.616 23.521 1.00 94.44 209 ALA A C 1
ATOM 1693 O O . ALA A 1 209 ? -17.646 -3.152 22.971 1.00 94.44 209 ALA A O 1
ATOM 1694 N N . THR A 1 210 ? -16.600 -2.497 24.846 1.00 92.81 210 THR A N 1
ATOM 1695 C CA . THR A 1 210 ? -17.704 -2.823 25.756 1.00 92.81 210 THR A CA 1
ATOM 1696 C C . THR A 1 210 ? -18.021 -1.619 26.633 1.00 92.81 210 THR A C 1
ATOM 1698 O O . THR A 1 210 ? -17.206 -1.205 27.451 1.00 92.81 210 THR A O 1
ATOM 1701 N N . PHE A 1 211 ? -19.231 -1.079 26.493 1.00 88.88 211 PHE A N 1
ATOM 1702 C CA . PHE A 1 211 ? -19.729 0.028 27.305 1.00 88.88 211 PHE A CA 1
ATOM 1703 C C . PHE A 1 211 ? -20.710 -0.508 28.350 1.00 88.88 211 PHE A C 1
ATOM 1705 O O . PHE A 1 211 ? -21.868 -0.818 28.056 1.00 88.88 211 PHE A O 1
ATOM 1712 N N . GLY A 1 212 ? -20.237 -0.666 29.588 1.00 88.75 212 GLY A N 1
ATOM 1713 C CA . GLY A 1 212 ? -21.017 -1.274 30.667 1.00 88.75 212 GLY A CA 1
ATOM 1714 C C . GLY A 1 212 ? -21.344 -2.740 30.370 1.00 88.75 212 GLY A C 1
ATOM 1715 O O . GLY A 1 212 ? -20.497 -3.609 30.535 1.00 88.75 212 GLY A O 1
ATOM 1716 N N . LYS A 1 213 ? -22.581 -3.020 29.937 1.00 91.69 213 LYS A N 1
ATOM 1717 C CA . LYS A 1 213 ? -23.044 -4.367 29.538 1.00 91.69 213 LYS A CA 1
ATOM 1718 C C . LYS A 1 213 ? -23.259 -4.516 28.027 1.00 91.69 213 LYS A C 1
ATOM 1720 O O . LYS A 1 213 ? -23.711 -5.567 27.580 1.00 91.69 213 LYS A O 1
ATOM 1725 N N . ILE A 1 214 ? -22.993 -3.467 27.249 1.00 91.56 214 ILE A N 1
ATOM 1726 C CA . ILE A 1 214 ? -23.250 -3.433 25.809 1.00 91.56 214 ILE A CA 1
ATOM 1727 C C . ILE A 1 214 ? -21.928 -3.636 25.076 1.00 91.56 214 ILE A C 1
ATOM 1729 O O . ILE A 1 214 ? -21.065 -2.761 25.096 1.00 91.56 214 ILE A O 1
ATOM 1733 N N . ALA A 1 215 ? -21.785 -4.783 24.417 1.00 91.19 215 ALA A N 1
ATOM 1734 C CA . ALA A 1 215 ? -20.693 -5.023 23.483 1.00 91.19 215 ALA A CA 1
ATOM 1735 C C . ALA A 1 215 ? -21.020 -4.371 22.132 1.00 91.19 215 ALA A C 1
ATOM 1737 O O . ALA A 1 215 ? -22.104 -4.577 21.581 1.00 91.19 215 ALA A O 1
ATOM 1738 N N . MET A 1 216 ? -20.082 -3.595 21.601 1.00 92.06 216 MET A N 1
ATOM 1739 C CA . MET A 1 216 ? -20.170 -2.949 20.298 1.00 92.06 216 MET A CA 1
ATOM 1740 C C . MET A 1 216 ? -19.009 -3.423 19.432 1.00 92.06 216 MET A C 1
ATOM 1742 O O . MET A 1 216 ? -17.858 -3.386 19.859 1.00 92.06 216 MET A O 1
ATOM 1746 N N . ILE A 1 217 ? -19.321 -3.832 18.204 1.00 93.31 217 ILE A N 1
ATOM 1747 C CA . ILE A 1 217 ? -18.329 -4.134 17.173 1.00 93.31 217 ILE A CA 1
ATOM 1748 C C . ILE A 1 217 ? -18.762 -3.492 15.860 1.00 93.31 217 ILE A C 1
ATOM 1750 O O . ILE A 1 217 ? -19.954 -3.475 15.538 1.00 93.31 217 ILE A O 1
ATOM 1754 N N . PHE A 1 218 ? -17.809 -2.993 15.085 1.00 93.56 218 PHE A N 1
ATOM 1755 C CA . PHE A 1 218 ? -18.054 -2.520 13.727 1.00 93.56 218 PHE A CA 1
ATOM 1756 C C . PHE A 1 218 ? -16.784 -2.623 12.886 1.00 93.56 218 PHE A C 1
ATOM 1758 O O . PHE A 1 218 ? -15.675 -2.654 13.409 1.00 93.56 218 PHE A O 1
ATOM 1765 N N . SER A 1 219 ? -16.950 -2.729 11.570 1.00 95.25 219 SER A N 1
ATOM 1766 C CA . SER A 1 219 ? -15.845 -2.671 10.616 1.00 95.25 219 SER A CA 1
ATOM 1767 C C . SER A 1 219 ? -16.359 -2.287 9.234 1.00 95.25 219 SER A C 1
ATOM 1769 O O . SER A 1 219 ? -17.554 -2.438 8.960 1.00 95.25 219 SER A O 1
ATOM 1771 N N . GLU A 1 220 ? -15.470 -1.869 8.333 1.00 94.12 220 GLU A N 1
ATOM 1772 C CA . GLU A 1 220 ? -15.798 -1.862 6.908 1.00 94.12 220 GLU A CA 1
ATOM 1773 C C . GLU A 1 220 ? -16.003 -3.316 6.462 1.00 94.12 220 GLU A C 1
ATOM 1775 O O . GLU A 1 220 ? -15.196 -4.203 6.766 1.00 94.12 220 GLU A O 1
ATOM 1780 N N . VAL A 1 221 ? -17.094 -3.590 5.748 1.00 92.69 221 VAL A N 1
ATOM 1781 C CA . VAL A 1 221 ? -17.373 -4.921 5.207 1.00 92.69 221 VAL A CA 1
ATOM 1782 C C . VAL A 1 221 ? -17.865 -4.816 3.771 1.00 92.69 221 VAL A C 1
ATOM 1784 O O . VAL A 1 221 ? -18.787 -4.081 3.449 1.00 92.69 221 VAL A O 1
ATOM 1787 N N . ASN A 1 222 ? -17.243 -5.601 2.902 1.00 92.19 222 ASN A N 1
ATOM 1788 C CA . ASN A 1 222 ? -17.579 -5.732 1.496 1.00 92.19 222 ASN A CA 1
ATOM 1789 C C . ASN A 1 222 ? -18.147 -7.139 1.281 1.00 92.19 222 ASN A C 1
ATOM 1791 O O . ASN A 1 222 ? -17.420 -8.140 1.300 1.00 92.19 222 ASN A O 1
ATOM 1795 N N . ALA A 1 223 ? -19.461 -7.208 1.086 1.00 91.19 223 ALA A N 1
ATOM 1796 C CA . ALA A 1 223 ? -20.196 -8.452 0.914 1.00 91.19 223 ALA A CA 1
ATOM 1797 C C . ALA A 1 223 ? -20.740 -8.543 -0.512 1.00 91.19 223 ALA A C 1
ATOM 1799 O O . ALA A 1 223 ? -21.479 -7.660 -0.955 1.00 91.19 223 ALA A O 1
ATOM 1800 N N . ALA A 1 224 ? -20.421 -9.620 -1.231 1.00 90.94 224 ALA A N 1
ATOM 1801 C CA . ALA A 1 224 ? -20.903 -9.816 -2.596 1.00 90.94 224 ALA A CA 1
ATOM 1802 C C . ALA A 1 224 ? -21.458 -11.224 -2.828 1.00 90.94 224 ALA A C 1
ATOM 1804 O O . ALA A 1 224 ? -21.022 -12.208 -2.221 1.00 90.94 224 ALA A O 1
ATOM 1805 N N . LYS A 1 225 ? -22.418 -11.308 -3.750 1.00 90.81 225 LYS A N 1
ATOM 1806 C CA . LYS A 1 225 ? -23.021 -12.555 -4.230 1.00 90.81 225 LYS A CA 1
ATOM 1807 C C . LYS A 1 225 ? -22.760 -12.720 -5.719 1.00 90.81 225 LYS A C 1
ATOM 1809 O O . LYS A 1 225 ? -22.775 -11.747 -6.466 1.00 90.81 225 LYS A O 1
ATOM 1814 N N . LYS A 1 226 ? -22.566 -13.954 -6.158 1.00 89.62 226 LYS A N 1
ATOM 1815 C CA . LYS A 1 226 ? -22.431 -14.324 -7.560 1.00 89.62 226 LYS A CA 1
ATOM 1816 C C . LYS A 1 226 ? -23.795 -14.260 -8.263 1.00 89.62 226 LYS A C 1
ATOM 1818 O O . LYS A 1 226 ? -24.791 -14.807 -7.782 1.00 89.62 226 LYS A O 1
ATOM 1823 N N . ALA A 1 227 ? -23.837 -13.586 -9.404 1.00 88.81 227 ALA A N 1
ATOM 1824 C CA . ALA A 1 227 ? -24.979 -13.501 -10.305 1.00 88.81 227 ALA A CA 1
ATOM 1825 C C . ALA A 1 227 ? -24.479 -13.777 -11.732 1.00 88.81 227 ALA A C 1
ATOM 1827 O O . ALA A 1 227 ? -23.869 -12.914 -12.361 1.00 88.81 227 ALA A O 1
ATOM 1828 N N . GLY A 1 228 ? -24.686 -15.008 -12.214 1.00 88.00 228 GLY A N 1
ATOM 1829 C CA . GLY A 1 228 ? -24.055 -15.485 -13.449 1.00 88.00 228 GLY A CA 1
ATOM 1830 C C . GLY A 1 228 ? -22.533 -15.557 -13.296 1.00 88.00 228 GLY A C 1
ATOM 1831 O O . GLY A 1 228 ? -22.045 -16.126 -12.318 1.00 88.00 228 GLY A O 1
ATOM 1832 N N . ASP A 1 229 ? -21.799 -14.935 -14.220 1.00 88.00 229 ASP A N 1
ATOM 1833 C CA . ASP A 1 229 ? -20.328 -14.851 -14.190 1.00 88.00 229 ASP A CA 1
ATOM 1834 C C . ASP A 1 229 ? -19.786 -13.657 -13.386 1.00 88.00 229 ASP A C 1
ATOM 1836 O O . ASP A 1 229 ? -18.585 -13.570 -13.127 1.00 88.00 229 ASP A O 1
ATOM 1840 N N . SER A 1 230 ? -20.669 -12.769 -12.923 1.00 85.75 230 SER A N 1
ATOM 1841 C CA . SER A 1 230 ? -20.307 -11.543 -12.205 1.00 85.75 230 SER A CA 1
ATOM 1842 C C . SER A 1 230 ? -20.635 -11.619 -10.713 1.00 85.75 230 SER A C 1
ATOM 1844 O O . SER A 1 230 ? -21.420 -12.454 -10.262 1.00 85.75 230 SER A O 1
ATOM 1846 N N . TYR A 1 231 ? -20.045 -10.718 -9.925 1.00 88.06 231 TYR A N 1
ATOM 1847 C CA . TYR A 1 231 ? -20.390 -10.519 -8.515 1.00 88.06 231 TYR A CA 1
ATOM 1848 C C . TYR A 1 231 ? -21.172 -9.215 -8.353 1.00 88.06 231 TYR A C 1
ATOM 1850 O O . TYR A 1 231 ? -20.767 -8.178 -8.868 1.00 88.06 231 TYR A O 1
ATOM 1858 N N . VAL A 1 232 ? -22.274 -9.267 -7.610 1.00 87.69 232 VAL A N 1
ATOM 1859 C CA . VAL A 1 232 ? -23.092 -8.113 -7.236 1.00 87.69 232 VAL A CA 1
ATOM 1860 C C . VAL A 1 232 ? -22.841 -7.804 -5.768 1.00 87.69 232 VAL A C 1
ATOM 1862 O O . VAL A 1 232 ? -23.023 -8.668 -4.902 1.00 87.69 232 VAL A O 1
ATOM 1865 N N . THR A 1 233 ? -22.418 -6.573 -5.491 1.00 88.31 233 THR A N 1
ATOM 1866 C CA . THR A 1 233 ? -22.259 -6.057 -4.130 1.00 88.31 233 THR A CA 1
ATOM 1867 C C . THR A 1 233 ? -23.622 -5.995 -3.451 1.00 88.31 233 THR A C 1
ATOM 1869 O O . THR A 1 233 ? -24.557 -5.388 -3.965 1.00 88.31 233 THR A O 1
ATOM 1872 N N . ILE A 1 234 ? -23.738 -6.654 -2.303 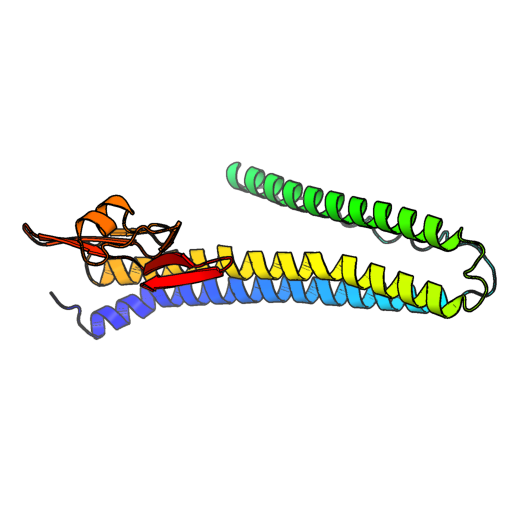1.00 85.75 234 ILE A N 1
ATOM 1873 C CA . ILE A 1 234 ? -24.941 -6.638 -1.463 1.00 85.75 234 ILE A CA 1
ATO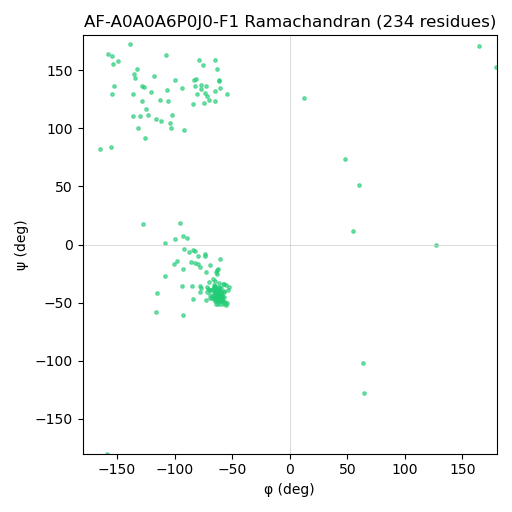M 1874 C C . ILE A 1 234 ? -24.823 -5.548 -0.404 1.00 85.75 234 ILE A C 1
ATOM 1876 O O . ILE A 1 234 ? -25.823 -4.933 -0.046 1.00 85.75 234 ILE A O 1
ATOM 1880 N N . PHE A 1 235 ? -23.608 -5.337 0.099 1.00 84.19 235 PHE A N 1
ATOM 1881 C CA . PHE A 1 235 ? -23.326 -4.376 1.148 1.00 84.19 235 PHE A CA 1
ATOM 1882 C C . PHE A 1 235 ? -21.884 -3.881 1.029 1.00 84.19 235 PHE A C 1
ATOM 1884 O O . PHE A 1 235 ? -20.979 -4.684 0.763 1.00 84.19 235 PHE A O 1
ATOM 1891 N N . ARG A 1 236 ? -21.714 -2.569 1.190 1.00 79.81 236 ARG A N 1
ATOM 1892 C CA . ARG A 1 236 ? -20.450 -1.843 1.219 1.00 79.81 236 ARG A CA 1
ATOM 1893 C C . ARG A 1 236 ? -20.614 -0.607 2.089 1.00 79.81 236 ARG A C 1
ATOM 1895 O O . ARG A 1 236 ? -21.716 -0.020 2.012 1.00 79.81 236 ARG A O 1
#

Sequence (236 aa):
MMRTDNEFKTFYELHLKPSLVALEKQRQAILTKHRISLIIYGILMVVAILGMLSLPGKDISIVLTFLFLSDVEPSPGVSFLAIFMFILMKYLHIVKIIISISYSILMIVAILWILSLPSLKCNQNAVILGIVTLFVMTALIPEIISFYIEMKSTYRLNFKHLIIRPIVSFIDENLSYDPEGKVPLKVFHSSRLFKKRLDRWSGEDYVEATFGKIAMIFSEVNAAKKAGDSYVTIFR

Secondary structure (DSSP, 8-state):
-PPPHHHHHHHIIIIIHHHHHHHHHHHHHHHHHHHHHHHHHHHHHHHHHHHHHT-SS---TTGGGGSS----PPPTT--HHHHHHHHHHHHHHHHHHHHHHHHHHHHHHHHHHHHT-GGGGG-HHHHHHHHHHHHHHHHHHHHHHHHHHIIIIIIHHHHIIIIIHHHHHHH-TT-EEESS----HHHHHHT-S--SPPSEEEEEEEEEEEETTEEEEEEEEEEEEEETTEEEEEE-

Mean predicted aligned error: 12.65 Å

Solvent-accessible surface area (backbone atoms only — not comparable to full-atom values): 13813 Å² total; per-residue (Å²): 127,85,81,50,74,68,56,49,52,51,46,38,64,72,55,38,47,60,43,50,53,52,50,51,51,50,52,50,47,55,52,49,54,54,51,51,51,52,52,53,51,51,51,52,50,52,51,50,52,53,56,66,74,68,60,83,88,79,86,83,80,74,76,75,78,78,81,80,84,82,89,81,85,84,74,92,86,71,52,71,69,56,52,51,50,50,51,51,53,50,48,54,50,49,50,53,48,52,51,52,49,51,53,51,50,54,47,50,52,53,49,54,56,56,71,68,42,84,81,56,79,84,47,64,67,62,54,52,51,51,52,53,52,51,52,51,50,65,62,48,52,58,55,54,50,51,53,49,48,52,55,60,50,55,52,48,50,50,45,38,60,52,44,50,40,54,51,48,38,68,71,37,78,68,43,46,71,35,66,77,37,45,70,52,68,69,60,58,50,68,66,57,84,58,87,68,81,70,72,42,81,50,50,24,49,17,36,39,35,68,62,92,90,46,78,47,75,50,43,49,50,42,33,25,27,72,56,88,98,44,73,46,78,77,45,114